Protein AF-A0A6J8C921-F1 (afdb_monomer)

Nearest PDB structures (foldseek):
  7thv-assembly1_E  TM=3.735E-01  e=1.213E-02  Saccharomyces cerevisiae
  8thd-assembly1_E  TM=4.212E-01  e=2.671E-01  Saccharomyces cerevisiae
  1d6n-assembly1_B  TM=3.937E-01  e=6.242E-01  Homo sapiens
  8jd2-assembly1_2  TM=4.841E-01  e=1.647E+00  Homo sapiens
  6mmi-assembly1_B  TM=4.340E-01  e=1.550E+00  Rattus norvegicus

Solvent-accessible surface area (backbone atoms only — not comparable to full-atom values): 15787 Å² total; per-residue (Å²): 139,76,51,62,51,54,84,71,43,94,61,77,87,47,66,42,97,88,37,63,70,66,41,53,37,92,73,45,70,58,91,46,67,72,56,29,50,74,26,65,42,70,87,48,85,80,57,84,47,37,36,47,47,44,30,44,47,63,64,51,79,62,87,85,56,85,80,44,27,38,30,42,37,55,48,38,54,68,50,75,70,54,69,54,43,67,47,25,62,60,52,76,69,50,73,62,102,63,82,87,50,64,24,40,93,91,38,42,36,45,64,66,36,22,52,47,36,34,71,77,67,71,39,83,48,43,50,25,32,14,26,38,75,85,54,47,85,62,36,62,66,69,57,34,58,73,46,70,32,43,64,48,73,48,69,50,78,42,76,46,97,84,78,43,78,50,75,49,77,48,77,49,78,32,91,75,72,67,92,37,34,69,50,48,47,50,51,51,53,51,50,54,53,49,49,45,68,79,38,72,84,57,48,70,43,74,45,74,45,65,74,49,67,30,60,74,31,72,67,30,57,62,44,48,64,54,48,37,73,75,41,83,46,36,72,79,46,79,45,64,45,57,98,83,67,65,84,50,74,54,53,55,61,70,50,71,79,55,77,79,80,74,74,74,130

Radius of gyration: 23.67 Å; Cα contacts (8 Å, |Δi|>4): 368; chains: 1; bounding box: 63×46×66 Å

Mean predicted aligned error: 12.56 Å

Sequence (265 aa):
MQCSFKTVSSKPCSTIQGSSLITSLSTCKNDIANHLRNCLLQREGLIKNEDDLLRFRGGYFEESSSSLTICPTHRYEFWVTWRKSVYCVLQFACGGNKKPRKARQDCSVNSKQSLYMWKEEQRLIPVGSGRNPSLLQRVPVQMVCQAWVSWHVGVVSMKTDQNDYQNFTIVHVFDNATQDALTSTSILQDTINHINKENKKIKTLYLRSDNAGCFHSSYSLTTIPMINKKSLIKIKRVDFSDPQGGKCICDRKKGIKRYVNEGTH

Structure (mmCIF, N/CA/C/O backbone):
data_AF-A0A6J8C921-F1
#
_entry.id   AF-A0A6J8C921-F1
#
loop_
_atom_site.group_PDB
_atom_site.id
_atom_site.type_symbol
_atom_site.label_atom_id
_atom_site.label_alt_id
_atom_site.label_comp_id
_atom_site.label_asym_id
_atom_site.label_entity_id
_atom_site.label_seq_id
_atom_site.pdbx_PDB_ins_code
_atom_site.Cartn_x
_atom_site.Cartn_y
_atom_site.Cartn_z
_atom_site.occupancy
_atom_site.B_iso_or_equiv
_atom_site.auth_seq_id
_atom_site.auth_comp_id
_atom_site.auth_asym_id
_atom_site.auth_atom_id
_atom_site.pdbx_PDB_model_num
ATOM 1 N N . MET A 1 1 ? 14.751 -10.959 -33.666 1.00 66.88 1 MET A N 1
ATOM 2 C CA . MET A 1 1 ? 13.864 -10.904 -32.478 1.00 66.88 1 MET A CA 1
ATOM 3 C C . MET A 1 1 ? 13.175 -9.547 -32.454 1.00 66.88 1 MET A C 1
ATOM 5 O O . MET A 1 1 ? 13.814 -8.577 -32.839 1.00 66.88 1 MET A O 1
ATOM 9 N N . GLN A 1 2 ? 11.899 -9.462 -32.070 1.00 82.44 2 GLN A N 1
ATOM 10 C CA . GLN A 1 2 ? 11.192 -8.181 -31.915 1.00 82.44 2 GLN A CA 1
ATOM 11 C C . GLN A 1 2 ? 11.085 -7.818 -30.432 1.00 82.44 2 GLN A C 1
ATOM 13 O O . GLN A 1 2 ? 10.792 -8.686 -29.619 1.00 82.44 2 GLN A O 1
ATOM 18 N N . CYS A 1 3 ? 11.309 -6.544 -30.096 1.00 88.38 3 CYS A N 1
ATOM 19 C CA . CYS A 1 3 ? 11.227 -6.046 -28.723 1.00 88.38 3 CYS A CA 1
ATOM 20 C C . CYS A 1 3 ? 9.780 -6.072 -28.212 1.00 88.38 3 CYS A C 1
ATOM 22 O O . CYS A 1 3 ? 8.910 -5.421 -28.795 1.00 88.38 3 CYS A O 1
ATOM 24 N N . SER A 1 4 ? 9.544 -6.737 -27.080 1.00 89.81 4 SER A N 1
ATOM 25 C CA . SER A 1 4 ? 8.222 -6.836 -26.449 1.00 89.81 4 SER A CA 1
ATOM 26 C C . SER A 1 4 ? 7.721 -5.491 -25.906 1.00 89.81 4 SER A C 1
ATOM 28 O O . SER A 1 4 ? 6.526 -5.279 -25.761 1.00 89.81 4 SER A O 1
ATOM 30 N N . PHE A 1 5 ? 8.616 -4.544 -25.626 1.00 89.56 5 PHE A N 1
ATOM 31 C CA . PHE A 1 5 ? 8.272 -3.243 -25.036 1.00 89.56 5 PHE A CA 1
ATOM 32 C C . PHE A 1 5 ? 7.853 -2.191 -26.070 1.00 89.56 5 PHE A C 1
ATOM 34 O O . PHE A 1 5 ? 7.409 -1.104 -25.698 1.00 89.56 5 PHE A O 1
ATOM 41 N N . LYS A 1 6 ? 7.933 -2.521 -27.365 1.00 88.44 6 LYS A N 1
ATOM 42 C CA . LYS A 1 6 ? 7.518 -1.636 -28.461 1.00 88.44 6 LYS A CA 1
ATOM 43 C C . LYS A 1 6 ? 6.031 -1.274 -28.402 1.00 88.44 6 LYS A C 1
ATOM 45 O O . LYS A 1 6 ? 5.666 -0.190 -28.830 1.00 88.44 6 LYS A O 1
ATOM 50 N N . THR A 1 7 ? 5.184 -2.168 -27.897 1.00 85.12 7 THR A N 1
ATOM 51 C CA . THR A 1 7 ? 3.733 -1.944 -27.778 1.00 85.12 7 THR A CA 1
ATOM 52 C C . THR A 1 7 ? 3.358 -1.060 -26.591 1.00 85.12 7 THR A C 1
ATOM 54 O O . THR A 1 7 ? 2.275 -0.487 -26.578 1.00 85.12 7 THR A O 1
ATOM 57 N N . VAL A 1 8 ? 4.244 -0.949 -25.598 1.00 85.38 8 VAL A N 1
ATOM 58 C CA . VAL A 1 8 ? 3.977 -0.261 -24.327 1.00 85.38 8 VAL A CA 1
ATOM 59 C C . VAL A 1 8 ? 4.587 1.140 -24.304 1.00 85.38 8 VAL A C 1
ATOM 61 O O . VAL A 1 8 ? 4.041 2.050 -23.683 1.00 85.38 8 VAL A O 1
ATOM 64 N N . SER A 1 9 ? 5.728 1.331 -24.967 1.00 86.00 9 SER A N 1
ATOM 65 C CA . SER A 1 9 ? 6.387 2.632 -25.066 1.00 86.00 9 SER A CA 1
ATOM 66 C C . SER A 1 9 ? 5.914 3.424 -26.283 1.00 86.00 9 SER A C 1
ATOM 68 O O . SER A 1 9 ? 5.696 2.874 -27.358 1.00 86.00 9 SER A O 1
ATOM 70 N N . SER A 1 10 ? 5.838 4.746 -26.131 1.00 84.12 10 SER A N 1
ATOM 71 C CA . SER A 1 10 ? 5.650 5.676 -27.246 1.00 84.12 10 SER A CA 1
ATOM 72 C C . SER A 1 10 ? 6.924 5.893 -28.073 1.00 84.12 10 SER A C 1
ATOM 74 O O . SER A 1 10 ? 6.852 6.449 -29.170 1.00 84.12 10 SER A O 1
ATOM 76 N N . LYS A 1 11 ? 8.096 5.470 -27.577 1.00 86.00 11 LYS A N 1
ATOM 77 C CA . LYS A 1 11 ? 9.375 5.610 -28.283 1.00 86.00 11 LYS A CA 1
ATOM 78 C C . LYS A 1 11 ? 9.624 4.432 -29.225 1.00 86.00 11 LYS A C 1
ATOM 80 O O . LYS A 1 11 ? 9.450 3.276 -28.824 1.00 86.00 11 LYS A O 1
ATOM 85 N N . PRO A 1 12 ? 10.110 4.687 -30.453 1.00 87.25 12 PRO A N 1
ATOM 86 C CA . PRO A 1 12 ? 10.500 3.619 -31.360 1.00 87.25 12 PRO A CA 1
ATOM 87 C C . PRO A 1 12 ? 11.730 2.871 -30.830 1.00 87.25 12 PRO A C 1
ATOM 89 O O . PRO A 1 12 ? 12.579 3.440 -30.141 1.00 87.25 12 PRO A O 1
ATOM 92 N N . CYS A 1 13 ? 11.853 1.591 -31.189 1.00 87.81 13 CYS A N 1
ATOM 93 C CA . CYS A 1 13 ? 13.092 0.849 -30.968 1.00 87.81 13 CYS A CA 1
ATOM 94 C C . CYS A 1 13 ? 14.226 1.518 -31.751 1.00 87.81 13 CYS A C 1
ATOM 96 O O . CYS A 1 13 ? 14.102 1.714 -32.960 1.00 87.81 13 CYS A O 1
ATOM 98 N N . SER A 1 14 ? 15.330 1.822 -31.081 1.00 84.69 14 SER A N 1
ATOM 99 C CA . SER A 1 14 ? 16.504 2.426 -31.703 1.00 84.69 14 SER A CA 1
ATOM 100 C C . SER A 1 14 ? 17.792 1.869 -31.093 1.00 84.69 14 SER A C 1
ATOM 102 O O . SER A 1 14 ? 17.774 0.950 -30.269 1.00 84.69 14 SER A O 1
ATOM 104 N N . THR A 1 15 ? 18.919 2.401 -31.549 1.00 81.62 15 THR A N 1
ATOM 105 C CA . THR A 1 15 ? 20.249 2.067 -31.045 1.00 81.62 15 THR A CA 1
ATOM 106 C C . THR A 1 15 ? 20.600 3.012 -29.896 1.00 81.62 15 THR A C 1
ATOM 108 O O . THR A 1 15 ? 20.456 4.227 -30.033 1.00 81.62 15 THR A O 1
ATOM 111 N N . ILE A 1 16 ? 21.104 2.481 -28.780 1.00 78.94 16 ILE A N 1
ATOM 112 C CA . ILE A 1 16 ? 21.682 3.278 -27.685 1.00 78.94 16 ILE A CA 1
ATOM 113 C C . ILE A 1 16 ? 23.135 2.866 -27.494 1.00 78.94 16 ILE A C 1
ATOM 115 O O . ILE A 1 16 ? 23.437 1.678 -27.435 1.00 78.94 16 ILE A O 1
ATOM 119 N N . GLN A 1 17 ? 24.031 3.857 -27.400 1.00 72.00 17 GLN A N 1
ATOM 120 C CA . GLN A 1 17 ? 25.476 3.642 -27.223 1.00 72.00 17 GLN A CA 1
ATOM 121 C C . GLN A 1 17 ? 26.067 2.661 -28.259 1.00 72.00 17 GLN A C 1
ATOM 123 O O . GLN A 1 17 ? 26.908 1.831 -27.937 1.00 72.00 17 GLN A O 1
ATOM 128 N N . GLY A 1 18 ? 25.584 2.717 -29.505 1.00 73.38 18 GLY A N 1
ATOM 129 C CA . GLY A 1 18 ? 26.042 1.838 -30.589 1.00 73.38 18 GLY A CA 1
ATOM 130 C C . GLY A 1 18 ? 25.488 0.407 -30.559 1.00 73.38 18 GLY A C 1
ATOM 131 O O . GLY A 1 18 ? 25.722 -0.337 -31.505 1.00 73.38 18 GLY A O 1
ATOM 132 N N . SER A 1 19 ? 24.707 0.022 -29.543 1.00 73.50 19 SER A N 1
ATOM 133 C CA . SER A 1 19 ? 24.058 -1.291 -29.476 1.00 73.50 19 SER A CA 1
ATOM 134 C C . SER A 1 19 ? 22.585 -1.223 -29.879 1.00 73.50 19 SER A C 1
ATOM 136 O O . SER A 1 19 ? 21.815 -0.409 -29.364 1.00 73.50 19 SER A O 1
ATOM 138 N N . SER A 1 20 ? 22.189 -2.102 -30.800 1.00 78.38 20 SER A N 1
ATOM 139 C CA . SER A 1 20 ? 20.796 -2.394 -31.176 1.00 78.38 20 SER A CA 1
ATOM 140 C C . SER A 1 20 ? 20.386 -3.821 -30.786 1.00 78.38 20 SER A C 1
ATOM 142 O O . SER A 1 20 ? 19.291 -4.273 -31.128 1.00 78.38 20 SER A O 1
ATOM 144 N N . LEU A 1 21 ? 21.258 -4.538 -30.064 1.00 84.62 21 LEU A N 1
ATOM 145 C CA . LEU A 1 21 ? 21.056 -5.940 -29.728 1.00 84.62 21 LEU A CA 1
ATOM 146 C C . LEU A 1 21 ? 19.896 -6.085 -28.741 1.00 84.62 21 LEU A C 1
ATOM 148 O O . LEU A 1 21 ? 19.948 -5.610 -27.606 1.00 84.62 21 LEU A O 1
ATOM 152 N N . ILE A 1 22 ? 18.845 -6.762 -29.190 1.00 87.94 22 ILE A N 1
ATOM 153 C CA . ILE A 1 22 ? 17.709 -7.132 -28.351 1.00 87.94 22 ILE A CA 1
ATOM 154 C C . ILE A 1 22 ? 18.119 -8.330 -27.500 1.00 87.94 22 ILE A C 1
ATOM 156 O O . ILE A 1 22 ? 18.597 -9.330 -28.033 1.00 87.94 22 ILE A O 1
ATOM 160 N N . THR A 1 23 ? 17.903 -8.231 -26.190 1.00 88.31 23 THR A N 1
ATOM 161 C CA . THR A 1 23 ? 18.232 -9.296 -25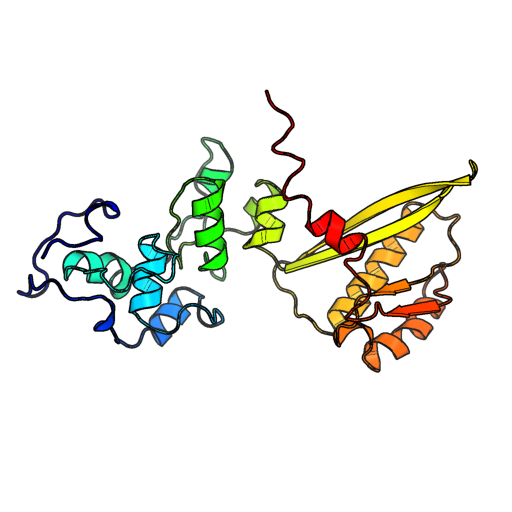.238 1.00 88.31 23 THR A CA 1
ATOM 162 C C . THR A 1 23 ? 16.992 -9.807 -24.515 1.00 88.31 23 THR A C 1
ATOM 164 O O . THR A 1 23 ? 15.989 -9.098 -24.398 1.00 88.31 23 THR A O 1
ATOM 167 N N . SER A 1 24 ? 17.065 -11.039 -24.013 1.00 89.88 24 SER A N 1
ATOM 168 C CA . SER A 1 24 ? 16.054 -11.598 -23.111 1.00 89.88 24 SER A CA 1
ATOM 169 C C . SER A 1 24 ? 16.112 -10.908 -21.750 1.00 89.88 24 SER A C 1
ATOM 171 O O . SER A 1 24 ? 17.203 -10.696 -21.214 1.00 89.88 24 SER A O 1
ATOM 173 N N . LEU A 1 25 ? 14.957 -10.621 -21.148 1.00 88.56 25 LEU A N 1
ATOM 174 C CA . LEU A 1 25 ? 14.891 -10.002 -19.820 1.00 88.56 25 LEU A CA 1
ATOM 175 C C . LEU A 1 25 ? 15.588 -10.828 -18.739 1.00 88.56 25 LEU A C 1
ATOM 177 O O . LEU A 1 25 ? 16.208 -10.252 -17.857 1.00 88.56 25 LEU A O 1
ATOM 181 N N . SER A 1 26 ? 15.570 -12.158 -18.838 1.00 85.50 26 SER A N 1
ATOM 182 C CA . SER A 1 26 ? 16.232 -13.047 -17.869 1.00 85.50 26 SER A CA 1
ATOM 183 C C . SER A 1 26 ? 17.750 -12.829 -17.756 1.00 85.50 26 SER A C 1
ATOM 185 O O . SER A 1 26 ? 18.379 -13.228 -16.773 1.00 85.50 26 SER A O 1
ATOM 187 N N . THR A 1 27 ? 18.352 -12.194 -18.764 1.00 86.50 27 THR A N 1
ATOM 188 C CA . THR A 1 27 ? 19.778 -11.837 -18.778 1.00 86.50 27 THR A CA 1
ATOM 189 C C . THR A 1 27 ? 20.059 -10.474 -18.137 1.00 86.50 27 THR A C 1
ATOM 191 O O . THR A 1 27 ? 21.207 -10.173 -17.814 1.00 86.50 27 THR A O 1
ATOM 194 N N . CYS A 1 28 ? 19.028 -9.653 -17.920 1.00 84.81 28 CYS A N 1
ATOM 195 C CA . CYS A 1 28 ? 19.124 -8.349 -17.275 1.00 84.81 28 CYS A CA 1
ATOM 196 C C . CYS A 1 28 ? 19.240 -8.532 -15.755 1.00 84.81 28 CYS A C 1
ATOM 198 O O . CYS A 1 28 ? 18.254 -8.794 -15.070 1.00 84.81 28 CYS A O 1
ATOM 200 N N . LYS A 1 29 ? 20.465 -8.431 -15.232 1.00 83.44 29 LYS A N 1
ATOM 201 C CA . LYS A 1 29 ? 20.783 -8.644 -13.809 1.00 83.44 29 LYS A CA 1
ATOM 202 C C . LYS A 1 29 ? 21.534 -7.467 -13.189 1.00 83.44 29 LYS A C 1
ATOM 204 O O . LYS A 1 29 ? 22.298 -7.656 -12.245 1.00 83.44 29 LYS A O 1
ATOM 209 N N . ASN A 1 30 ? 21.375 -6.262 -13.735 1.00 88.00 30 ASN A N 1
ATOM 210 C CA . ASN A 1 30 ? 22.054 -5.104 -13.169 1.00 88.00 30 ASN A CA 1
ATOM 211 C C . ASN A 1 30 ? 21.511 -4.790 -11.770 1.00 88.00 30 ASN A C 1
ATOM 213 O O . ASN A 1 30 ? 20.327 -4.988 -11.491 1.00 88.00 30 ASN A O 1
ATOM 217 N N . ASP A 1 31 ? 22.375 -4.259 -10.903 1.00 89.38 31 ASP A N 1
ATOM 218 C CA . ASP A 1 31 ? 21.963 -3.828 -9.571 1.00 89.38 31 ASP A CA 1
ATOM 219 C C . ASP A 1 31 ? 20.988 -2.643 -9.661 1.00 89.38 31 ASP A C 1
ATOM 221 O O . ASP A 1 31 ? 21.267 -1.599 -10.262 1.00 89.38 31 ASP A O 1
ATOM 225 N N . ILE A 1 32 ? 19.824 -2.816 -9.039 1.00 91.50 32 ILE A N 1
ATOM 226 C CA . ILE A 1 32 ? 18.749 -1.829 -8.986 1.00 91.50 32 ILE A CA 1
ATOM 227 C C . ILE A 1 32 ? 18.575 -1.212 -7.595 1.00 91.50 32 ILE A C 1
ATOM 229 O O . ILE A 1 32 ? 17.720 -0.342 -7.437 1.00 91.50 32 ILE A O 1
ATOM 233 N N . ALA A 1 33 ? 19.368 -1.587 -6.586 1.00 89.69 33 ALA A N 1
ATOM 234 C CA . ALA A 1 33 ? 19.160 -1.172 -5.197 1.00 89.69 33 ALA A CA 1
ATOM 235 C C . ALA A 1 33 ? 19.129 0.356 -5.033 1.00 89.69 33 ALA A C 1
ATOM 237 O O . ALA A 1 33 ? 18.211 0.915 -4.424 1.00 89.69 33 ALA A O 1
ATOM 238 N N . ASN A 1 34 ? 20.092 1.062 -5.635 1.00 90.50 34 ASN A N 1
ATOM 239 C CA . ASN A 1 34 ? 20.126 2.523 -5.576 1.00 90.50 34 ASN A CA 1
ATOM 240 C C . ASN A 1 34 ? 18.928 3.162 -6.295 1.00 90.50 34 ASN A C 1
ATOM 242 O O . ASN A 1 34 ? 18.366 4.158 -5.837 1.00 90.50 34 ASN A O 1
ATOM 246 N N . HIS A 1 35 ? 18.503 2.556 -7.401 1.00 90.56 35 HIS A N 1
ATOM 247 C CA . HIS A 1 35 ? 17.348 3.006 -8.167 1.00 90.56 35 HIS A CA 1
ATOM 248 C C . HIS A 1 35 ? 16.034 2.813 -7.405 1.00 90.56 35 HIS A C 1
ATOM 250 O O . HIS A 1 35 ? 15.208 3.728 -7.363 1.00 90.56 35 HIS A O 1
ATOM 256 N N . LEU A 1 36 ? 15.861 1.665 -6.745 1.00 90.50 36 LEU A N 1
ATOM 257 C CA . LEU A 1 36 ? 14.713 1.395 -5.883 1.00 90.50 36 LEU A CA 1
ATOM 258 C C . LEU A 1 36 ? 14.651 2.395 -4.727 1.00 90.50 36 LEU A C 1
ATOM 260 O O . LEU A 1 36 ? 13.570 2.914 -4.460 1.00 90.50 36 LEU A O 1
ATOM 264 N N . ARG A 1 37 ? 15.785 2.758 -4.107 1.00 89.12 37 ARG A N 1
ATOM 265 C CA . ARG A 1 37 ? 15.829 3.832 -3.092 1.00 89.12 37 ARG A CA 1
ATOM 266 C C . ARG A 1 37 ? 15.344 5.171 -3.651 1.00 89.12 37 ARG A C 1
ATOM 268 O O . ARG A 1 37 ? 14.474 5.799 -3.054 1.00 89.12 37 ARG A O 1
ATOM 275 N N . ASN A 1 38 ? 15.828 5.571 -4.828 1.00 88.69 38 ASN A N 1
ATOM 276 C CA . ASN A 1 38 ? 15.421 6.827 -5.475 1.00 88.69 38 ASN A CA 1
ATOM 277 C C . ASN A 1 38 ? 13.938 6.838 -5.884 1.00 88.69 38 ASN A C 1
ATOM 279 O O . ASN A 1 38 ? 13.297 7.889 -5.904 1.00 88.69 38 ASN A O 1
ATOM 283 N N . CYS A 1 39 ? 13.381 5.668 -6.199 1.00 88.44 39 CYS A N 1
ATOM 284 C CA . CYS A 1 39 ? 11.965 5.497 -6.514 1.00 88.44 39 CYS A CA 1
ATOM 285 C C . CYS A 1 39 ? 11.096 5.191 -5.283 1.00 88.44 39 CYS A C 1
ATOM 287 O O . CYS A 1 39 ? 9.885 5.055 -5.443 1.00 88.44 39 CYS A O 1
ATOM 289 N N . LEU A 1 40 ? 11.670 5.123 -4.075 1.00 87.94 40 LEU A N 1
ATOM 290 C CA . LEU A 1 40 ? 10.990 4.812 -2.807 1.00 87.94 40 LEU A CA 1
ATOM 291 C C . LEU A 1 40 ? 10.366 3.409 -2.754 1.00 87.94 40 LEU A C 1
ATOM 293 O O . LEU A 1 40 ? 9.313 3.198 -2.157 1.00 87.94 40 LEU A O 1
ATOM 297 N N . LEU A 1 41 ? 11.020 2.457 -3.408 1.00 86.69 41 LEU A N 1
ATOM 298 C CA . LEU A 1 41 ? 10.608 1.060 -3.531 1.00 86.69 41 LEU A CA 1
ATOM 299 C C . LEU A 1 41 ? 11.519 0.125 -2.725 1.00 86.69 41 LEU A C 1
ATOM 301 O O . LEU A 1 41 ? 11.405 -1.086 -2.831 1.00 86.69 41 LEU A O 1
ATOM 305 N N . GLN A 1 42 ? 12.420 0.648 -1.887 1.00 81.50 42 GLN A N 1
ATOM 306 C CA . GLN A 1 42 ? 13.404 -0.174 -1.168 1.00 81.50 42 GLN A CA 1
ATOM 307 C C . GLN A 1 42 ? 12.797 -1.175 -0.170 1.00 81.50 42 GLN A C 1
ATOM 309 O O . GLN A 1 42 ? 13.472 -2.105 0.250 1.00 81.50 42 GLN A O 1
ATOM 314 N N . ARG A 1 43 ? 11.542 -0.968 0.247 1.00 73.62 43 ARG A N 1
ATOM 315 C CA . ARG A 1 43 ? 10.813 -1.875 1.154 1.00 73.62 43 ARG A CA 1
ATOM 316 C C . ARG A 1 43 ? 9.927 -2.871 0.402 1.00 73.62 43 ARG A C 1
ATOM 318 O O . ARG A 1 43 ? 9.219 -3.655 1.029 1.00 73.62 43 ARG A O 1
ATOM 325 N N . GLU A 1 44 ? 9.905 -2.810 -0.926 1.00 72.38 44 GLU A N 1
ATOM 326 C CA . GLU A 1 44 ? 9.081 -3.681 -1.749 1.00 72.38 44 GLU A CA 1
ATOM 327 C C . GLU A 1 44 ? 9.789 -5.014 -2.006 1.00 72.38 44 GLU A C 1
ATOM 329 O O . GLU A 1 44 ? 10.799 -5.068 -2.692 1.00 72.38 44 GLU A O 1
ATOM 334 N N . GLY A 1 45 ? 9.238 -6.109 -1.475 1.00 75.50 45 GLY A N 1
ATOM 335 C CA . GLY A 1 45 ? 9.836 -7.444 -1.619 1.00 75.50 45 GLY A CA 1
ATOM 336 C C . GLY A 1 45 ? 9.547 -8.159 -2.945 1.00 75.50 45 GLY A C 1
ATOM 337 O O . GLY A 1 45 ? 10.034 -9.270 -3.143 1.00 75.50 45 GLY A O 1
ATOM 338 N N . LEU A 1 46 ? 8.729 -7.566 -3.824 1.00 82.88 46 LEU A N 1
ATOM 339 C CA . LEU A 1 46 ? 8.355 -8.170 -5.110 1.00 82.88 46 LEU A CA 1
ATOM 340 C C . LEU A 1 46 ? 9.360 -7.877 -6.226 1.00 82.88 46 LEU A C 1
ATOM 342 O O . LEU A 1 46 ? 9.443 -8.660 -7.161 1.00 82.88 46 LEU A O 1
ATOM 346 N N . ILE A 1 47 ? 10.097 -6.767 -6.143 1.00 87.62 47 ILE A N 1
ATOM 347 C CA . ILE A 1 47 ? 11.088 -6.384 -7.151 1.00 87.62 47 ILE A CA 1
ATOM 348 C C . ILE A 1 47 ? 12.457 -6.785 -6.625 1.00 87.62 47 ILE A C 1
ATOM 350 O O . ILE A 1 47 ? 13.003 -6.102 -5.757 1.00 87.62 47 ILE A O 1
ATOM 354 N N . LYS A 1 48 ? 12.998 -7.898 -7.115 1.00 86.06 48 LYS A N 1
ATOM 355 C CA . LYS A 1 48 ? 14.302 -8.392 -6.658 1.00 86.06 48 LYS A CA 1
ATOM 356 C C . LYS A 1 48 ? 15.399 -8.035 -7.643 1.00 86.06 48 LYS A C 1
ATOM 358 O O . LYS A 1 48 ? 16.484 -7.635 -7.233 1.00 86.06 48 LYS A O 1
ATOM 363 N N . ASN A 1 49 ? 15.085 -8.137 -8.926 1.00 88.88 49 ASN A N 1
ATOM 364 C CA . ASN A 1 49 ? 16.042 -7.999 -10.010 1.00 88.88 49 ASN A CA 1
ATOM 365 C C . ASN A 1 49 ? 15.559 -6.976 -11.051 1.00 88.88 49 ASN A C 1
ATOM 367 O O . ASN A 1 49 ? 14.428 -6.482 -11.018 1.00 88.88 49 ASN A O 1
ATOM 371 N N . GLU A 1 50 ? 16.451 -6.629 -11.980 1.00 91.69 50 GLU A N 1
ATOM 372 C CA . GLU A 1 50 ? 16.151 -5.706 -13.079 1.00 91.69 50 GLU A CA 1
ATOM 373 C C . GLU A 1 50 ? 15.004 -6.211 -13.971 1.00 91.69 50 GLU A C 1
ATOM 375 O O . GLU A 1 50 ? 14.188 -5.411 -14.433 1.00 91.69 50 GLU A O 1
ATOM 380 N N . ASP A 1 51 ? 14.907 -7.524 -14.183 1.00 89.75 51 ASP A N 1
ATOM 381 C CA . ASP A 1 51 ? 13.839 -8.144 -14.967 1.00 89.75 51 ASP A CA 1
ATOM 382 C C . ASP A 1 51 ? 12.448 -7.893 -14.364 1.00 89.75 51 ASP A C 1
ATOM 384 O O . ASP A 1 51 ? 11.552 -7.454 -15.087 1.00 89.75 51 ASP A O 1
ATOM 388 N N . ASP A 1 52 ? 12.279 -8.073 -13.052 1.00 89.69 52 ASP A N 1
ATOM 389 C CA . ASP A 1 52 ? 11.044 -7.787 -12.316 1.00 89.69 52 ASP A CA 1
ATOM 390 C C . ASP A 1 52 ? 10.642 -6.321 -12.492 1.00 89.69 52 ASP A C 1
ATOM 392 O O . ASP A 1 52 ? 9.489 -5.998 -12.792 1.00 89.69 52 ASP A O 1
ATOM 396 N N . LEU A 1 53 ? 11.611 -5.412 -12.345 1.00 91.50 53 LEU A N 1
ATOM 397 C CA . LEU A 1 53 ? 11.372 -3.979 -12.469 1.00 91.50 53 LEU A CA 1
ATOM 398 C C . LEU A 1 53 ? 10.880 -3.614 -13.874 1.00 91.50 53 LEU A C 1
ATOM 400 O O . LEU A 1 53 ? 9.909 -2.864 -14.013 1.00 91.50 53 LEU A O 1
ATOM 404 N N . LEU A 1 54 ? 11.546 -4.131 -14.909 1.00 92.06 54 LEU A N 1
ATOM 405 C CA . LEU A 1 54 ? 11.174 -3.893 -16.303 1.00 92.06 54 LEU A CA 1
ATOM 406 C C . LEU A 1 54 ? 9.804 -4.503 -16.612 1.00 92.06 54 LEU A C 1
ATOM 408 O O . LEU A 1 54 ? 8.959 -3.821 -17.192 1.00 92.06 54 LEU A O 1
ATOM 412 N N . ARG A 1 55 ? 9.541 -5.735 -16.164 1.00 91.19 55 ARG A N 1
ATOM 413 C CA . ARG A 1 55 ? 8.244 -6.414 -16.315 1.00 91.19 55 ARG A CA 1
ATOM 414 C C . ARG A 1 55 ? 7.108 -5.599 -15.720 1.00 91.19 55 ARG A C 1
ATOM 416 O O . ARG A 1 55 ? 6.168 -5.260 -16.438 1.00 91.19 55 ARG A O 1
ATOM 423 N N . PHE A 1 56 ? 7.220 -5.199 -14.454 1.00 90.88 56 PHE A N 1
ATOM 424 C CA . PHE A 1 56 ? 6.166 -4.434 -13.789 1.00 90.88 56 PHE A CA 1
ATOM 425 C C . PHE A 1 56 ? 5.964 -3.044 -14.392 1.00 90.88 56 PHE A C 1
ATOM 427 O O . PHE A 1 56 ? 4.837 -2.557 -14.454 1.00 90.88 56 PHE A O 1
ATOM 434 N N . ARG A 1 57 ? 7.025 -2.394 -14.884 1.00 91.75 57 ARG A N 1
ATOM 435 C CA . ARG A 1 57 ? 6.889 -1.113 -15.596 1.00 91.75 57 ARG A CA 1
ATOM 436 C C . ARG A 1 57 ? 6.278 -1.256 -16.982 1.00 91.75 57 ARG A C 1
ATOM 438 O O . ARG A 1 57 ? 5.592 -0.334 -17.412 1.00 91.75 57 ARG A O 1
ATOM 445 N N . GLY A 1 58 ? 6.504 -2.389 -17.641 1.00 89.56 58 GLY A N 1
ATOM 446 C CA . GLY A 1 58 ? 5.895 -2.744 -18.920 1.00 89.56 58 GLY A CA 1
ATOM 447 C C . GLY A 1 58 ? 4.463 -3.271 -18.814 1.00 89.56 58 GLY A C 1
ATOM 448 O O . GLY A 1 58 ? 3.848 -3.522 -19.840 1.00 89.56 58 GLY A O 1
ATOM 449 N N . GLY A 1 59 ? 3.925 -3.451 -17.603 1.00 88.69 59 GLY A N 1
ATOM 450 C CA . GLY A 1 59 ? 2.589 -4.019 -17.397 1.00 88.69 59 GLY A CA 1
ATOM 451 C C . GLY A 1 59 ? 2.527 -5.549 -17.464 1.00 88.69 59 GLY A C 1
ATOM 452 O O . GLY A 1 59 ? 1.445 -6.129 -17.462 1.00 88.69 59 GLY A O 1
ATOM 453 N N . TYR A 1 60 ? 3.678 -6.219 -17.486 1.00 89.31 60 TYR A N 1
ATOM 454 C CA . TYR A 1 60 ? 3.788 -7.674 -17.535 1.00 89.31 60 TYR A CA 1
ATOM 455 C C . TYR A 1 60 ? 3.815 -8.260 -16.119 1.00 89.31 60 TYR A C 1
ATOM 457 O O . TYR A 1 60 ? 4.870 -8.613 -15.598 1.00 89.31 60 TYR A O 1
ATOM 465 N N . PHE A 1 61 ? 2.653 -8.333 -15.470 1.00 85.19 61 PHE A N 1
ATOM 466 C CA . PHE A 1 61 ? 2.551 -8.776 -14.072 1.00 85.19 61 PHE A CA 1
ATOM 467 C C . PHE A 1 61 ? 2.435 -10.299 -13.878 1.00 85.19 61 PHE A C 1
ATOM 469 O O . PHE A 1 61 ? 2.475 -10.761 -12.740 1.00 85.19 61 PHE A O 1
ATOM 476 N N . GLU A 1 62 ? 2.259 -11.076 -14.947 1.00 80.44 62 GLU A N 1
ATOM 477 C CA . GLU A 1 62 ? 2.102 -12.537 -14.883 1.00 80.44 62 GLU A CA 1
ATOM 478 C C . GLU A 1 62 ? 3.448 -13.268 -14.941 1.00 80.44 62 GLU A C 1
ATOM 480 O O . GLU A 1 62 ? 4.354 -12.854 -15.665 1.00 80.44 62 GLU A O 1
ATOM 485 N N . GLU A 1 63 ? 3.580 -14.382 -14.211 1.00 63.91 63 GLU A N 1
ATOM 486 C CA . GLU A 1 63 ? 4.842 -15.127 -14.062 1.00 63.91 63 GLU A CA 1
ATOM 487 C C . GLU A 1 63 ? 5.345 -15.787 -15.358 1.00 63.91 63 GLU A C 1
ATOM 489 O O . GLU A 1 63 ? 6.553 -15.936 -15.526 1.00 63.91 63 GLU A O 1
ATOM 494 N N . SER A 1 64 ? 4.463 -16.075 -16.317 1.00 59.38 64 SER A N 1
ATOM 495 C CA . SER A 1 64 ? 4.737 -16.793 -17.576 1.00 59.38 64 SER A CA 1
ATOM 496 C C . SER A 1 64 ? 5.553 -16.015 -18.627 1.00 59.38 64 SER A C 1
ATOM 498 O O . SER A 1 64 ? 5.718 -16.474 -19.755 1.00 59.38 64 SER A O 1
ATOM 500 N N . SER A 1 65 ? 6.109 -14.850 -18.290 1.00 59.41 65 SER A N 1
ATOM 501 C CA . SER A 1 65 ? 6.793 -13.951 -19.236 1.00 59.41 65 SER A CA 1
ATOM 502 C C . SER A 1 65 ? 8.280 -14.277 -19.485 1.00 59.41 65 SER A C 1
ATOM 504 O O . SER A 1 65 ? 9.081 -13.394 -19.796 1.00 59.41 65 SER A O 1
ATOM 506 N N . SER A 1 66 ? 8.671 -15.550 -19.411 1.00 61.91 66 SER A N 1
ATOM 507 C CA . SER A 1 66 ? 10.055 -16.003 -19.637 1.00 61.91 66 SER A CA 1
ATOM 508 C C . SER A 1 66 ? 10.587 -15.775 -21.062 1.00 61.91 66 SER A C 1
ATOM 510 O O . SER A 1 66 ? 11.777 -15.969 -21.297 1.00 61.91 66 SER A O 1
ATOM 512 N N . SER A 1 67 ? 9.749 -15.335 -22.007 1.00 75.69 67 SER A N 1
ATOM 513 C CA . SER A 1 67 ? 10.128 -15.017 -23.391 1.00 75.69 67 SER A CA 1
ATOM 514 C C . SER A 1 67 ? 10.234 -13.516 -23.693 1.00 75.69 67 SER A C 1
ATOM 516 O O . SER A 1 6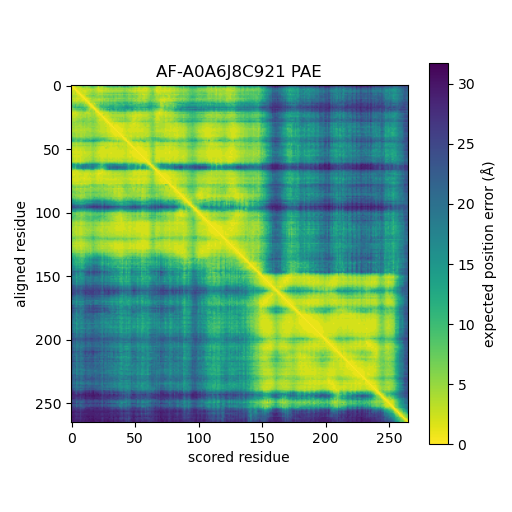7 ? 10.463 -13.146 -24.848 1.00 75.69 67 SER A O 1
ATOM 518 N N . LEU A 1 68 ? 10.059 -12.629 -22.702 1.00 88.56 68 LEU A N 1
ATOM 519 C CA . LEU A 1 68 ? 10.119 -11.190 -22.960 1.00 88.56 68 LEU A CA 1
ATOM 520 C C . LEU A 1 68 ? 11.522 -10.762 -23.386 1.00 88.56 68 LEU A C 1
ATOM 522 O O . LEU A 1 68 ? 12.529 -11.108 -22.764 1.00 88.56 68 LEU A O 1
ATOM 526 N N . THR A 1 69 ? 11.564 -9.924 -24.418 1.00 91.75 69 THR A N 1
ATOM 527 C CA . THR A 1 69 ? 12.804 -9.329 -24.909 1.00 91.75 69 THR A CA 1
ATOM 528 C C . THR A 1 69 ? 12.725 -7.810 -24.891 1.00 91.75 69 THR A C 1
ATOM 530 O O . THR A 1 69 ? 11.656 -7.221 -25.079 1.00 91.75 69 THR A O 1
ATOM 533 N N . ILE A 1 70 ? 13.865 -7.161 -24.669 1.00 90.88 70 ILE A N 1
ATOM 534 C CA . ILE A 1 70 ? 13.965 -5.706 -24.581 1.00 90.88 70 ILE A CA 1
ATOM 535 C C . ILE A 1 70 ? 15.127 -5.185 -25.416 1.00 90.88 70 ILE A C 1
ATOM 537 O O . ILE A 1 70 ? 16.209 -5.773 -25.457 1.00 90.88 70 ILE A O 1
ATOM 541 N N . CYS A 1 71 ? 14.889 -4.070 -26.105 1.00 91.31 71 CYS A N 1
ATOM 542 C CA . CYS A 1 71 ? 15.930 -3.350 -26.823 1.00 91.31 71 CYS A CA 1
ATOM 543 C C . CYS A 1 71 ? 16.655 -2.363 -25.889 1.00 91.31 71 CYS A C 1
ATOM 545 O O . CYS A 1 71 ? 16.098 -1.959 -24.860 1.00 91.31 71 CYS A O 1
ATOM 547 N N . PRO A 1 72 ? 17.864 -1.907 -26.254 1.00 88.88 72 PRO A N 1
ATOM 548 C CA . PRO A 1 72 ? 18.611 -0.931 -25.464 1.00 88.88 72 PRO A CA 1
ATOM 549 C C . PRO A 1 72 ? 17.823 0.357 -25.185 1.00 88.88 72 PRO A C 1
ATOM 551 O O . PRO A 1 72 ? 17.849 0.848 -24.057 1.00 88.88 72 PRO A O 1
ATOM 554 N N . THR A 1 73 ? 17.042 0.851 -26.154 1.00 90.69 73 THR A N 1
ATOM 555 C CA . THR A 1 73 ? 16.203 2.053 -25.995 1.00 90.69 73 THR A CA 1
ATOM 556 C C . THR A 1 73 ? 15.155 1.922 -24.908 1.00 90.69 73 THR A C 1
ATOM 558 O O . THR A 1 73 ? 15.089 2.759 -24.005 1.00 90.69 73 THR A O 1
ATOM 561 N N . HIS A 1 74 ? 14.359 0.856 -24.953 1.00 90.56 74 HIS A N 1
ATOM 562 C CA . HIS A 1 74 ? 13.312 0.630 -23.961 1.00 90.56 74 HIS A CA 1
ATOM 563 C C . HIS A 1 74 ? 13.907 0.281 -22.600 1.00 90.56 74 HIS A C 1
ATOM 565 O O . HIS A 1 74 ? 13.427 0.779 -21.587 1.00 90.56 74 HIS A O 1
ATOM 571 N N . ARG A 1 75 ? 15.009 -0.476 -22.549 1.00 91.06 75 ARG A N 1
ATOM 572 C CA . ARG A 1 75 ? 15.727 -0.732 -21.291 1.00 91.06 75 ARG A CA 1
ATOM 573 C C . ARG A 1 75 ? 16.187 0.575 -20.641 1.00 91.06 75 ARG A C 1
ATOM 575 O O . ARG A 1 75 ? 16.003 0.775 -19.444 1.00 91.06 75 ARG A O 1
ATOM 582 N N . TYR A 1 76 ? 16.729 1.499 -21.428 1.00 88.50 76 TYR A N 1
ATOM 583 C CA . TYR A 1 76 ? 17.183 2.800 -20.937 1.00 88.50 76 TYR A CA 1
ATOM 584 C C . TYR A 1 76 ? 16.031 3.699 -20.465 1.00 88.50 76 TYR A C 1
ATOM 586 O O . TYR A 1 76 ? 16.166 4.402 -19.460 1.00 88.50 76 TYR A O 1
ATOM 594 N N . GLU A 1 77 ? 14.893 3.660 -21.157 1.00 88.62 77 GLU A N 1
ATOM 595 C CA . GLU A 1 77 ? 13.677 4.396 -20.803 1.00 88.62 77 GLU A CA 1
ATOM 596 C C . GLU A 1 77 ? 13.007 3.864 -19.529 1.00 88.62 77 GLU A C 1
ATOM 598 O O . GLU A 1 77 ? 12.709 4.632 -18.612 1.00 88.62 77 GLU A O 1
ATOM 603 N N . PHE A 1 78 ? 12.791 2.551 -19.446 1.00 87.56 78 PHE A N 1
ATOM 604 C CA . PHE A 1 78 ? 12.073 1.925 -18.338 1.00 87.56 78 PHE A CA 1
ATOM 605 C C . PHE A 1 78 ? 12.946 1.677 -17.110 1.00 87.56 78 PHE A C 1
ATOM 607 O O . PHE A 1 78 ? 12.406 1.314 -16.068 1.00 87.56 78 PHE A O 1
ATOM 614 N N . TRP A 1 79 ? 14.259 1.900 -17.169 1.00 86.44 79 TRP A N 1
ATOM 615 C CA . TRP A 1 79 ? 15.155 1.726 -16.023 1.00 86.44 79 TRP A CA 1
ATOM 616 C C . TRP A 1 79 ? 16.086 2.927 -15.818 1.00 86.44 79 TRP A C 1
ATOM 618 O O . TRP A 1 79 ? 15.859 3.703 -14.889 1.00 86.44 79 TRP A O 1
ATOM 628 N N . VAL A 1 80 ? 17.080 3.126 -16.688 1.00 79.38 80 VAL A N 1
ATOM 629 C CA . VAL A 1 80 ? 18.236 4.016 -16.432 1.00 79.38 80 VAL A CA 1
ATOM 630 C C . VAL A 1 80 ? 17.861 5.493 -16.271 1.00 79.38 80 VAL A C 1
ATOM 632 O O . VAL A 1 80 ? 18.280 6.164 -15.321 1.00 79.38 80 VAL A O 1
ATOM 635 N N . THR A 1 81 ? 17.055 6.024 -17.188 1.00 84.06 81 THR A N 1
ATOM 636 C CA . THR A 1 81 ? 16.632 7.438 -17.154 1.00 84.06 81 THR A CA 1
ATOM 637 C C . THR A 1 81 ? 15.337 7.659 -16.407 1.00 84.06 81 THR A C 1
ATOM 639 O O . THR A 1 81 ? 14.901 8.801 -16.261 1.00 84.06 81 THR A O 1
ATOM 642 N N . TRP A 1 82 ? 14.735 6.596 -15.878 1.00 88.81 82 TRP A N 1
ATOM 643 C CA . TRP A 1 82 ? 13.497 6.731 -15.144 1.00 88.81 82 TRP A CA 1
ATOM 644 C C . TRP A 1 82 ? 13.691 7.621 -13.916 1.00 88.81 82 TRP A C 1
ATOM 646 O O . TRP A 1 82 ? 14.596 7.420 -13.096 1.00 88.81 82 TRP A O 1
ATOM 656 N N . ARG A 1 83 ? 12.799 8.598 -13.767 1.00 84.94 83 ARG A N 1
ATOM 657 C CA . ARG A 1 83 ? 12.721 9.480 -12.605 1.00 84.94 83 ARG A CA 1
ATOM 658 C C . ARG A 1 83 ? 11.287 9.524 -12.110 1.00 84.94 83 ARG A C 1
ATOM 660 O O . ARG A 1 83 ? 10.339 9.534 -12.893 1.00 84.94 83 ARG A O 1
ATOM 667 N N . LYS A 1 84 ? 11.129 9.558 -10.790 1.00 87.00 84 LYS A N 1
ATOM 668 C CA . LYS A 1 84 ? 9.823 9.741 -10.161 1.00 87.00 84 LYS A CA 1
ATOM 669 C C . LYS A 1 84 ? 9.225 11.073 -10.625 1.00 87.00 84 LYS A C 1
ATOM 671 O O . LYS A 1 84 ? 9.851 12.119 -10.480 1.00 87.00 84 LYS A O 1
ATOM 676 N N . SER A 1 85 ? 8.003 11.025 -11.154 1.00 85.44 85 SER A N 1
ATOM 677 C CA . SER A 1 85 ? 7.289 12.228 -11.587 1.00 85.44 85 SER A CA 1
ATOM 678 C C . SER A 1 85 ? 7.061 13.201 -10.427 1.00 85.44 85 SER A C 1
ATOM 680 O O . SER A 1 85 ? 6.694 12.800 -9.318 1.00 85.44 85 SER A O 1
ATOM 682 N N . VAL A 1 86 ? 7.216 14.494 -10.719 1.00 86.75 86 VAL A N 1
ATOM 683 C CA . VAL A 1 86 ? 6.875 15.599 -9.809 1.00 86.75 86 VAL A CA 1
ATOM 684 C C . VAL A 1 86 ? 5.363 15.688 -9.593 1.00 86.75 86 VAL A C 1
ATOM 686 O O . VAL A 1 86 ? 4.916 16.191 -8.562 1.00 86.75 86 VAL A O 1
ATOM 689 N N . TYR A 1 87 ? 4.561 15.170 -10.525 1.00 87.88 87 TYR A N 1
ATOM 690 C CA . TYR A 1 87 ? 3.103 15.208 -10.471 1.00 87.88 87 TYR A CA 1
ATOM 691 C C . TYR A 1 87 ? 2.510 13.851 -10.105 1.00 87.88 87 TYR A C 1
ATOM 693 O O . TYR A 1 87 ? 3.031 12.791 -10.450 1.00 87.88 87 TYR A O 1
ATOM 701 N N . CYS A 1 88 ? 1.400 13.890 -9.371 1.00 86.44 88 CYS A N 1
ATOM 702 C CA . CYS A 1 88 ? 0.730 12.687 -8.905 1.00 86.44 88 CYS A CA 1
ATOM 703 C C . CYS A 1 88 ? -0.122 12.030 -10.004 1.00 86.44 88 CYS A C 1
ATOM 705 O O . CYS A 1 88 ? -1.038 12.644 -10.546 1.00 86.44 88 CYS A O 1
ATOM 707 N N . VAL A 1 89 ? 0.108 10.738 -10.244 1.00 82.44 89 VAL A N 1
ATOM 708 C CA . VAL A 1 89 ? -0.618 9.952 -11.260 1.00 82.44 89 VAL A CA 1
ATOM 709 C C . VAL A 1 89 ? -2.075 9.640 -10.905 1.00 82.44 89 VAL A C 1
ATOM 711 O O . VAL A 1 89 ? -2.855 9.284 -11.787 1.00 82.44 89 VAL A O 1
ATOM 714 N N . LEU A 1 90 ? -2.458 9.746 -9.626 1.00 75.69 90 LEU A N 1
ATOM 715 C CA . LEU A 1 90 ? -3.822 9.445 -9.162 1.00 75.69 90 LEU A CA 1
ATOM 716 C C . LEU A 1 90 ? -4.843 10.498 -9.595 1.00 75.69 90 LEU A C 1
ATOM 718 O O . LEU A 1 90 ? -6.039 10.264 -9.498 1.00 75.69 90 LEU A O 1
ATOM 722 N N . GLN A 1 91 ? -4.401 11.655 -10.085 1.00 71.69 91 GLN A N 1
ATOM 723 C CA . GLN A 1 91 ? -5.314 12.701 -10.560 1.00 71.69 91 GLN A CA 1
ATOM 724 C C . GLN A 1 91 ? -6.167 12.234 -11.724 1.00 71.69 91 GLN A C 1
ATOM 726 O O . GLN A 1 91 ? -7.356 12.522 -11.756 1.00 71.69 91 GLN A O 1
ATOM 731 N N . PHE A 1 92 ? -5.559 11.465 -12.625 1.00 63.81 92 PHE A N 1
ATOM 732 C CA . PHE A 1 92 ? -6.247 10.865 -13.756 1.00 63.81 92 PHE A CA 1
ATOM 733 C C . PHE A 1 92 ? -7.327 9.864 -13.306 1.00 63.81 92 PHE A C 1
ATOM 735 O O . PHE A 1 92 ? -8.341 9.747 -13.973 1.00 63.81 92 PHE A O 1
ATOM 742 N N . ALA A 1 93 ? -7.156 9.213 -12.146 1.00 61.41 93 ALA A N 1
ATOM 743 C CA . ALA A 1 93 ? -8.161 8.321 -11.554 1.00 61.41 93 ALA A CA 1
ATOM 744 C C . ALA A 1 93 ? -9.283 9.073 -10.805 1.00 61.41 93 ALA A C 1
ATOM 746 O O . ALA A 1 93 ? -10.304 8.490 -10.472 1.00 61.41 93 ALA A O 1
ATOM 747 N N . CYS A 1 94 ? -9.112 10.369 -10.518 1.00 59.03 94 CYS A N 1
ATOM 748 C CA . CYS A 1 94 ? -10.095 11.183 -9.791 1.00 59.03 94 CYS A CA 1
ATOM 749 C C . CYS A 1 94 ? -11.073 11.940 -10.718 1.00 59.03 94 CYS A C 1
ATOM 751 O O . CYS A 1 94 ? -11.741 12.863 -10.247 1.00 59.03 94 CYS A O 1
ATOM 753 N N . GLY A 1 95 ? -11.107 11.618 -12.019 1.00 55.81 95 GLY A N 1
ATOM 754 C CA . GLY A 1 95 ? -12.149 12.048 -12.961 1.00 55.81 95 GLY A CA 1
ATOM 755 C C . GLY A 1 95 ? -12.414 13.557 -13.042 1.00 55.81 95 GLY A C 1
ATOM 756 O O . GLY A 1 95 ? -13.531 14.001 -12.794 1.00 55.81 95 GLY A O 1
ATOM 757 N N . GLY A 1 96 ? -11.422 14.383 -13.398 1.00 53.66 96 GLY A N 1
ATOM 758 C CA . GLY A 1 96 ? -11.725 15.778 -13.741 1.00 53.66 96 GLY A CA 1
ATOM 759 C C . GLY A 1 96 ? -10.557 16.613 -14.261 1.00 53.66 96 GLY A C 1
ATOM 760 O O . GLY A 1 96 ? -9.403 16.365 -13.913 1.00 53.66 96 GLY A O 1
ATOM 761 N N . ASN A 1 97 ? -10.893 17.661 -15.027 1.00 53.69 97 ASN A N 1
ATOM 762 C CA . ASN A 1 97 ? -10.010 18.736 -15.514 1.00 53.69 97 ASN A CA 1
ATOM 763 C C . ASN A 1 97 ? -9.481 19.611 -14.360 1.00 53.69 97 ASN A C 1
ATOM 765 O O . ASN A 1 97 ? -9.754 20.807 -14.271 1.00 53.69 97 ASN A O 1
ATOM 769 N N . LYS A 1 98 ? -8.767 19.012 -13.406 1.00 62.25 98 LYS A N 1
ATOM 770 C CA . LYS A 1 98 ? -8.202 19.712 -12.246 1.00 62.25 98 LYS A CA 1
ATOM 771 C C . LYS A 1 98 ? -6.710 19.938 -12.455 1.00 62.25 98 LYS A C 1
ATOM 773 O O . LYS A 1 98 ? -6.015 19.088 -13.003 1.00 62.25 98 LYS A O 1
ATOM 778 N N . LYS A 1 99 ? -6.219 21.086 -11.972 1.00 69.75 99 LYS A N 1
ATOM 779 C CA . LYS A 1 99 ? -4.791 21.434 -12.013 1.00 69.75 99 LYS A CA 1
ATOM 780 C C . LYS A 1 99 ? -3.939 20.299 -11.438 1.00 69.75 99 LYS A C 1
ATOM 782 O O . LYS A 1 99 ? -4.314 19.737 -10.397 1.00 69.75 99 LYS A O 1
ATOM 787 N N . PRO A 1 100 ? -2.786 20.000 -12.057 1.00 74.31 100 PRO A N 1
ATOM 788 C CA . PRO A 1 100 ? -2.001 18.873 -11.630 1.00 74.31 100 PRO A CA 1
ATOM 789 C C . PRO A 1 100 ? -1.427 19.092 -10.228 1.00 74.31 100 PRO A C 1
ATOM 791 O O . PRO A 1 100 ? -0.743 20.075 -9.953 1.00 74.31 100 PRO A O 1
ATOM 794 N N . ARG A 1 101 ? -1.717 18.173 -9.303 1.00 83.38 101 ARG A N 1
ATOM 795 C CA . ARG A 1 101 ? -1.151 18.174 -7.945 1.00 83.38 101 ARG A CA 1
ATOM 796 C C . ARG A 1 101 ? 0.262 17.598 -7.929 1.00 83.38 101 ARG A C 1
ATOM 798 O O . ARG A 1 101 ? 0.569 16.606 -8.596 1.00 83.38 101 ARG A O 1
ATOM 805 N N . LYS A 1 102 ? 1.110 18.165 -7.076 1.00 87.81 102 LYS A N 1
ATOM 806 C CA . LYS A 1 102 ? 2.444 17.616 -6.822 1.00 87.81 102 LYS A CA 1
ATOM 807 C C . LYS A 1 102 ? 2.341 16.246 -6.148 1.00 87.81 102 LYS A C 1
ATOM 809 O O . LYS A 1 102 ? 1.491 16.030 -5.277 1.00 87.81 102 LYS A O 1
ATOM 814 N N . ALA A 1 103 ? 3.184 15.316 -6.576 1.00 86.12 103 ALA A N 1
ATOM 815 C CA . ALA A 1 103 ? 3.439 14.080 -5.860 1.00 86.12 103 ALA A CA 1
ATOM 816 C C . ALA A 1 103 ? 4.119 14.399 -4.523 1.00 86.12 103 ALA A C 1
ATOM 818 O O . ALA A 1 103 ? 4.895 15.350 -4.416 1.00 86.12 103 ALA A O 1
ATOM 819 N N . ARG A 1 104 ? 3.818 13.605 -3.496 1.00 86.38 104 ARG A N 1
ATOM 820 C CA . ARG A 1 104 ? 4.477 13.733 -2.196 1.00 86.38 104 ARG A CA 1
ATOM 821 C C . ARG A 1 104 ? 5.897 13.183 -2.321 1.00 86.38 104 ARG A C 1
ATOM 823 O O . ARG A 1 104 ? 6.104 12.163 -2.984 1.00 86.38 104 ARG A O 1
ATOM 830 N N . GLN A 1 105 ? 6.878 13.855 -1.723 1.00 84.38 105 GLN A N 1
ATOM 831 C CA . GLN A 1 105 ? 8.294 13.508 -1.898 1.00 84.38 105 GLN A CA 1
ATOM 832 C C . GLN A 1 105 ? 8.636 12.106 -1.388 1.00 84.38 105 GLN A C 1
ATOM 834 O O . GLN A 1 105 ? 9.457 11.448 -2.008 1.00 84.38 105 GLN A O 1
ATOM 839 N N . ASP A 1 106 ? 7.928 11.618 -0.375 1.00 84.50 106 ASP A N 1
ATOM 840 C CA . ASP A 1 106 ? 8.113 10.339 0.327 1.00 84.50 106 ASP A CA 1
ATOM 841 C C . ASP A 1 106 ? 7.157 9.217 -0.136 1.00 84.50 106 ASP A C 1
ATOM 843 O O . ASP A 1 106 ? 7.150 8.138 0.447 1.00 84.50 106 ASP A O 1
ATOM 847 N N . CYS A 1 107 ? 6.368 9.429 -1.199 1.00 82.94 107 CYS A N 1
ATOM 848 C CA . CYS A 1 107 ? 5.415 8.429 -1.697 1.00 82.94 107 CYS A CA 1
ATOM 849 C C . CYS A 1 107 ? 5.597 8.110 -3.187 1.00 82.94 107 CYS A C 1
ATOM 851 O O . CYS A 1 107 ? 5.636 9.018 -4.023 1.00 82.94 107 CYS A O 1
ATOM 853 N N . SER A 1 108 ? 5.606 6.828 -3.545 1.00 88.75 108 SER A N 1
ATOM 854 C CA . SER A 1 108 ? 5.560 6.350 -4.932 1.00 88.75 108 SER A CA 1
ATOM 855 C C . SER A 1 108 ? 4.554 5.212 -5.107 1.00 88.75 108 SER A C 1
ATOM 857 O O . SER A 1 108 ? 3.993 4.709 -4.129 1.00 88.75 108 SER A O 1
ATOM 859 N N . VAL A 1 109 ? 4.276 4.885 -6.369 1.00 88.00 109 VAL A N 1
ATOM 860 C CA . VAL A 1 109 ? 3.461 3.736 -6.772 1.00 88.00 109 VAL A CA 1
ATOM 861 C C . VAL A 1 109 ? 4.297 2.460 -6.680 1.00 88.00 109 VAL A C 1
ATOM 863 O O . VAL A 1 109 ? 5.336 2.398 -7.332 1.00 88.00 109 VAL A O 1
ATOM 866 N N . ASN A 1 110 ? 3.845 1.459 -5.925 1.00 87.81 110 ASN A N 1
ATOM 867 C CA . ASN A 1 110 ? 4.483 0.135 -5.832 1.00 87.81 110 ASN A CA 1
ATOM 868 C C . ASN A 1 110 ? 3.900 -0.875 -6.852 1.00 87.81 110 ASN A C 1
ATOM 870 O O . ASN A 1 110 ? 2.917 -0.573 -7.537 1.00 87.81 110 ASN A O 1
ATOM 874 N N . SER A 1 111 ? 4.472 -2.075 -6.968 1.00 86.31 111 SER A N 1
ATOM 875 C CA . SER A 1 111 ? 4.021 -3.111 -7.914 1.00 86.31 111 SER A CA 1
ATOM 876 C C . SER A 1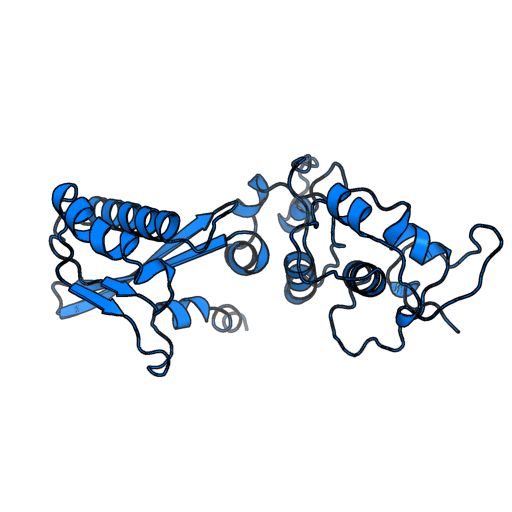 111 ? 2.606 -3.605 -7.633 1.00 86.31 111 SER A C 1
ATOM 878 O O . SER A 1 111 ? 1.844 -3.811 -8.573 1.00 86.31 111 SER A O 1
ATOM 880 N N . LYS A 1 112 ? 2.196 -3.730 -6.363 1.00 82.56 112 LYS A N 1
ATOM 881 C CA . LYS A 1 112 ? 0.812 -4.121 -6.012 1.00 82.56 112 LYS A CA 1
ATOM 882 C C . LYS A 1 112 ? -0.207 -3.076 -6.472 1.00 82.56 112 LYS A C 1
ATOM 884 O O . LYS A 1 112 ? -1.267 -3.419 -6.987 1.00 82.56 112 LYS A O 1
ATOM 889 N N . GLN A 1 113 ? 0.134 -1.802 -6.305 1.00 81.62 113 GLN A N 1
ATOM 890 C CA . GLN A 1 113 ? -0.670 -0.661 -6.734 1.00 81.62 113 GLN A CA 1
ATOM 891 C C . GLN A 1 113 ? -0.785 -0.585 -8.249 1.00 81.62 113 GLN A C 1
ATOM 893 O O . GLN A 1 113 ? -1.876 -0.378 -8.775 1.00 81.62 113 GLN A O 1
ATOM 898 N N . SER A 1 114 ? 0.339 -0.777 -8.933 1.00 86.38 114 SER A N 1
ATOM 899 C CA . SER A 1 114 ? 0.404 -0.823 -10.388 1.00 86.38 114 SER A CA 1
ATOM 900 C C . SER A 1 114 ? -0.437 -1.974 -10.955 1.00 86.38 114 SER A C 1
ATOM 902 O O . SER 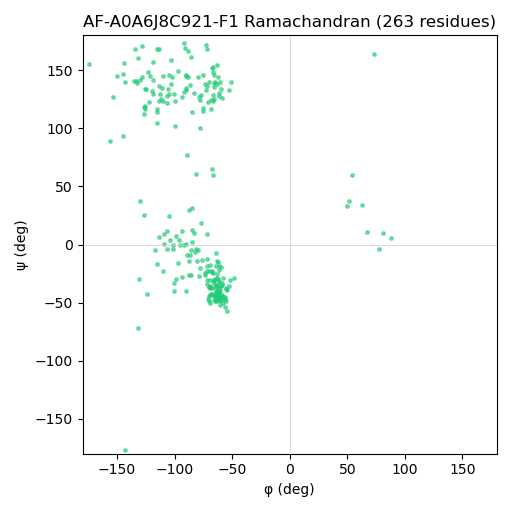A 1 114 ? -1.277 -1.742 -11.820 1.00 86.38 114 SER A O 1
ATOM 904 N N . LEU A 1 115 ? -0.310 -3.178 -10.382 1.00 85.38 115 LEU A N 1
ATOM 905 C CA . LEU A 1 115 ? -1.097 -4.359 -10.750 1.00 85.38 115 LEU A CA 1
ATOM 906 C C . LEU A 1 115 ? -2.603 -4.140 -10.576 1.00 85.38 115 LEU A C 1
ATOM 908 O O . LEU A 1 115 ? -3.385 -4.515 -11.444 1.00 85.38 115 LEU A O 1
ATOM 912 N N . TYR A 1 116 ? -3.019 -3.547 -9.457 1.00 80.31 116 TYR A N 1
ATOM 913 C CA . TYR A 1 116 ? -4.432 -3.262 -9.214 1.00 80.31 116 TYR A CA 1
ATOM 914 C C . TYR A 1 116 ? -4.998 -2.305 -10.270 1.00 80.31 116 TYR A C 1
ATOM 916 O O . TYR A 1 116 ? -6.028 -2.590 -10.871 1.00 80.31 116 TYR A O 1
ATOM 924 N N . MET A 1 117 ? -4.297 -1.195 -10.530 1.00 80.38 117 MET A N 1
ATOM 925 C CA . MET A 1 117 ? -4.700 -0.201 -11.535 1.00 80.38 117 MET A CA 1
ATOM 926 C C . MET A 1 117 ? -4.779 -0.802 -12.936 1.00 80.38 117 MET A C 1
ATOM 928 O O . MET A 1 117 ? -5.680 -0.481 -13.704 1.00 80.38 117 MET A O 1
ATOM 932 N N . TRP A 1 118 ? -3.854 -1.705 -13.254 1.00 83.94 118 TRP A N 1
ATOM 933 C CA . TRP A 1 118 ? -3.888 -2.440 -14.506 1.00 83.94 118 TRP A CA 1
ATOM 934 C C . TRP A 1 118 ? -5.124 -3.340 -14.612 1.00 83.94 118 TRP A C 1
ATOM 936 O O . TRP A 1 118 ? -5.787 -3.335 -15.641 1.00 83.94 118 TRP A O 1
ATOM 946 N N . LYS A 1 119 ? -5.466 -4.082 -13.552 1.00 82.69 119 LYS A N 1
ATOM 947 C CA . LYS A 1 119 ? -6.598 -5.021 -13.564 1.00 82.69 119 LYS A CA 1
ATOM 948 C C . LYS A 1 119 ? -7.959 -4.331 -13.600 1.00 82.69 119 LYS A C 1
ATOM 950 O O . LYS A 1 119 ? -8.799 -4.708 -14.409 1.00 82.69 119 LYS A O 1
ATOM 955 N N . GLU A 1 120 ? -8.166 -3.347 -12.733 1.00 75.19 120 GLU A N 1
ATOM 956 C CA . GLU A 1 120 ? -9.492 -2.760 -12.502 1.00 75.19 120 GLU A CA 1
ATOM 957 C C . GLU A 1 120 ? -9.771 -1.571 -13.422 1.00 75.19 120 GLU A C 1
ATOM 959 O O . GLU A 1 120 ? -10.865 -1.440 -13.953 1.00 75.19 120 GLU A O 1
ATOM 964 N N . GLU A 1 121 ? -8.767 -0.724 -13.659 1.00 73.75 121 GLU A N 1
ATOM 965 C CA . GLU A 1 121 ? -8.928 0.514 -14.433 1.00 73.75 121 GLU A CA 1
ATOM 966 C C . GLU A 1 121 ? -8.405 0.372 -15.872 1.00 73.75 121 GLU A C 1
ATOM 968 O O . GLU A 1 121 ? -8.413 1.344 -16.626 1.00 73.75 121 GLU A O 1
ATOM 973 N N . GLN A 1 122 ? -7.882 -0.810 -16.240 1.00 78.88 122 GLN A N 1
ATOM 974 C CA . GLN A 1 122 ? -7.239 -1.083 -17.537 1.00 78.88 122 GLN A CA 1
ATOM 975 C C . GLN A 1 122 ? -6.172 -0.037 -17.902 1.00 78.88 122 GLN A C 1
ATOM 977 O O . GLN A 1 122 ? -5.961 0.309 -19.066 1.00 78.88 122 GLN A O 1
ATOM 982 N N . ARG A 1 123 ? -5.485 0.498 -16.882 1.00 81.62 123 ARG A N 1
ATOM 983 C CA . ARG A 1 123 ? -4.541 1.606 -17.036 1.00 81.62 123 ARG A CA 1
ATOM 984 C C . ARG A 1 123 ? -3.188 1.270 -16.440 1.00 81.62 123 ARG A C 1
ATOM 986 O O . ARG A 1 123 ? -3.046 1.100 -15.229 1.00 81.62 123 ARG A O 1
ATOM 993 N N . LEU A 1 124 ? -2.158 1.262 -17.286 1.00 87.25 124 LEU A N 1
ATOM 994 C CA . LEU A 1 124 ? -0.791 1.026 -16.837 1.00 87.25 124 LEU A CA 1
ATOM 995 C C . LEU A 1 124 ? -0.235 2.269 -16.140 1.00 87.25 124 LEU A C 1
ATOM 997 O O . LEU A 1 124 ? -0.068 3.331 -16.740 1.00 87.25 124 LEU A O 1
ATOM 1001 N N . ILE A 1 125 ? 0.092 2.119 -14.860 1.00 88.12 125 ILE A N 1
ATOM 1002 C CA . ILE A 1 125 ? 0.834 3.113 -14.087 1.00 88.12 125 ILE A CA 1
ATOM 1003 C C . ILE A 1 125 ? 2.169 2.488 -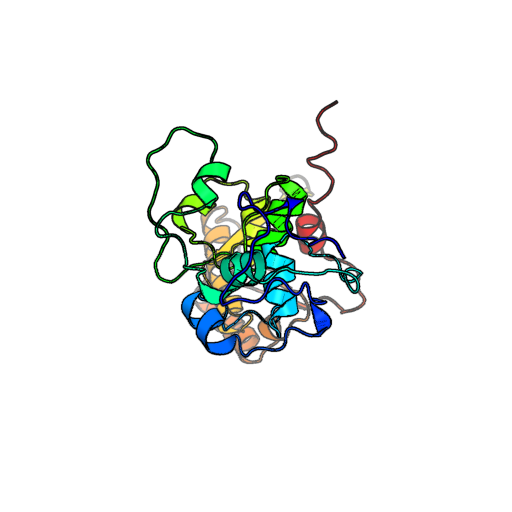13.699 1.00 88.12 125 ILE A C 1
ATOM 1005 O O . ILE A 1 125 ? 2.192 1.674 -12.776 1.00 88.12 125 ILE A O 1
ATOM 1009 N N . PRO A 1 126 ? 3.286 2.854 -14.345 1.00 90.31 126 PRO A N 1
ATOM 1010 C CA . PRO A 1 126 ? 4.555 2.197 -14.079 1.00 90.31 126 PRO A CA 1
ATOM 1011 C C . PRO A 1 126 ? 5.023 2.381 -12.632 1.00 90.31 126 PRO A C 1
ATOM 1013 O O . PRO A 1 126 ? 4.854 3.442 -12.015 1.00 90.31 126 PRO A O 1
ATOM 1016 N N . VAL A 1 127 ? 5.657 1.340 -12.103 1.00 90.81 127 VAL A N 1
ATOM 1017 C CA . VAL A 1 127 ? 6.157 1.300 -10.728 1.00 90.81 127 VAL A CA 1
ATOM 1018 C C . VAL A 1 127 ? 7.249 2.354 -10.492 1.00 90.81 127 VAL A C 1
ATOM 1020 O O . VAL A 1 127 ? 8.133 2.582 -11.326 1.00 90.81 127 VAL A O 1
ATOM 1023 N N . GLY A 1 128 ? 7.189 3.028 -9.343 1.00 89.50 128 GLY A N 1
ATOM 1024 C CA . GLY A 1 128 ? 8.044 4.167 -8.993 1.00 89.50 128 GLY A CA 1
ATOM 1025 C C . GLY A 1 128 ? 7.502 5.526 -9.451 1.00 89.50 128 GLY A C 1
ATOM 1026 O O . GLY A 1 128 ? 8.179 6.544 -9.295 1.00 89.50 128 GLY A O 1
ATOM 1027 N N . SER A 1 129 ? 6.289 5.576 -10.006 1.00 90.44 129 SER A N 1
ATOM 1028 C CA . SER A 1 129 ? 5.622 6.839 -10.342 1.00 90.44 129 SER A CA 1
ATOM 1029 C C . SER A 1 129 ? 5.254 7.653 -9.095 1.00 90.44 129 SER A C 1
ATOM 1031 O O . SER A 1 129 ? 5.023 7.106 -8.017 1.00 90.44 129 SER A O 1
ATOM 1033 N N . GLY A 1 130 ? 5.180 8.979 -9.227 1.00 89.25 130 GLY A N 1
ATOM 1034 C CA . GLY A 1 130 ? 4.820 9.867 -8.122 1.00 89.25 130 GLY A CA 1
ATOM 1035 C C . GLY A 1 130 ? 3.339 9.768 -7.743 1.00 89.25 130 GLY A C 1
ATOM 1036 O O . GLY A 1 130 ? 2.465 9.780 -8.609 1.00 89.25 130 GLY A O 1
ATOM 1037 N N . ARG A 1 131 ? 3.030 9.727 -6.442 1.00 87.06 131 ARG A N 1
ATOM 1038 C CA . ARG A 1 131 ? 1.643 9.758 -5.941 1.00 87.06 131 ARG A CA 1
ATOM 1039 C C . ARG A 1 131 ? 1.457 10.778 -4.824 1.00 87.06 131 ARG A C 1
ATOM 1041 O O . ARG A 1 131 ? 2.414 11.193 -4.178 1.00 87.06 131 ARG A O 1
ATOM 1048 N N . ASN A 1 132 ? 0.212 11.175 -4.588 1.00 85.12 132 ASN A N 1
ATOM 1049 C CA . ASN A 1 132 ? -0.176 12.074 -3.508 1.00 85.12 132 ASN A CA 1
ATOM 1050 C C . ASN A 1 132 ? -1.297 11.413 -2.685 1.00 85.12 132 ASN A C 1
ATOM 1052 O O . ASN A 1 132 ? -2.402 11.273 -3.214 1.00 85.12 132 ASN A O 1
ATOM 1056 N N . PRO A 1 133 ? -1.032 11.029 -1.421 1.00 75.38 133 PRO A N 1
ATOM 1057 C CA . PRO A 1 133 ? -2.012 10.373 -0.555 1.00 75.38 133 PRO A CA 1
ATOM 1058 C C . PRO A 1 133 ? -3.299 11.173 -0.328 1.00 75.38 133 PRO A C 1
ATOM 1060 O O . PRO A 1 133 ? -4.359 10.578 -0.202 1.00 75.38 133 PRO A O 1
ATOM 1063 N N . SER A 1 134 ? -3.258 12.511 -0.372 1.00 75.44 134 SER A N 1
ATOM 1064 C CA . SER A 1 134 ? -4.466 13.345 -0.202 1.00 75.44 134 SER A CA 1
ATOM 1065 C C . SER A 1 134 ? -5.538 13.112 -1.273 1.00 75.44 134 SER A C 1
ATOM 1067 O O . SER A 1 134 ? -6.692 13.491 -1.094 1.00 75.44 134 SER A O 1
ATOM 1069 N N . LEU A 1 135 ? -5.165 12.512 -2.406 1.00 73.88 135 LEU A N 1
ATOM 1070 C CA . LEU A 1 135 ? -6.102 12.137 -3.459 1.00 73.88 135 LEU A CA 1
ATOM 1071 C C . LEU A 1 135 ? -6.684 10.732 -3.266 1.00 73.88 135 LEU A C 1
ATOM 1073 O O . LEU A 1 135 ? -7.637 10.396 -3.957 1.00 73.88 135 LEU A O 1
ATOM 1077 N N . LEU A 1 136 ? -6.182 9.939 -2.312 1.00 67.62 136 LEU A N 1
ATOM 1078 C CA . LEU A 1 136 ? -6.728 8.612 -2.013 1.00 67.62 136 LEU A CA 1
ATOM 1079 C C . LEU A 1 136 ? -8.161 8.686 -1.484 1.00 67.62 136 LEU A C 1
ATOM 1081 O O . LEU A 1 136 ? -8.983 7.861 -1.840 1.00 67.62 136 LEU A O 1
ATOM 1085 N N . GLN A 1 137 ? -8.506 9.723 -0.721 1.00 62.56 137 GLN A N 1
ATOM 1086 C CA . GLN A 1 137 ? -9.886 9.934 -0.261 1.00 62.56 137 GLN A CA 1
ATOM 1087 C C . GLN A 1 137 ? -10.889 10.149 -1.408 1.00 62.56 137 GLN A C 1
ATOM 1089 O O . GLN A 1 137 ? -12.093 10.127 -1.183 1.00 62.56 137 GLN A O 1
ATOM 1094 N N . ARG A 1 138 ? -10.404 10.428 -2.623 1.00 65.00 138 ARG A N 1
ATOM 1095 C CA . ARG A 1 138 ? -11.225 10.786 -3.789 1.00 65.00 138 ARG A CA 1
ATOM 1096 C C . ARG A 1 138 ? -11.329 9.677 -4.819 1.00 65.00 138 ARG A C 1
ATOM 1098 O O . ARG A 1 138 ? -12.004 9.858 -5.825 1.00 65.00 138 ARG A O 1
ATOM 1105 N N . VAL A 1 139 ? -10.625 8.579 -4.598 1.00 62.53 139 VAL A N 1
ATOM 1106 C CA . VAL A 1 139 ? -10.742 7.384 -5.421 1.00 62.53 139 VAL A CA 1
ATOM 1107 C C . VAL A 1 139 ? -11.571 6.345 -4.663 1.00 62.53 139 VAL A C 1
ATOM 1109 O O . VAL A 1 139 ? -11.690 6.449 -3.438 1.00 62.53 139 VAL A O 1
ATOM 1112 N N . PRO A 1 140 ? -12.166 5.356 -5.349 1.00 65.00 140 PRO A N 1
ATOM 1113 C CA . PRO A 1 140 ? -13.032 4.379 -4.701 1.00 65.00 140 PRO A CA 1
ATOM 1114 C C . PRO A 1 140 ? -12.355 3.704 -3.501 1.00 65.00 140 PRO A C 1
ATOM 1116 O O . PRO A 1 140 ? -11.215 3.243 -3.598 1.00 65.00 140 PRO A O 1
ATOM 1119 N N . VAL A 1 141 ? -13.068 3.611 -2.371 1.00 60.12 141 VAL A N 1
ATOM 1120 C CA . VAL A 1 141 ? -12.566 3.026 -1.107 1.00 60.12 141 VAL A CA 1
ATOM 1121 C C . VAL A 1 141 ? -11.995 1.623 -1.325 1.00 60.12 141 VAL A C 1
ATOM 1123 O O . VAL A 1 141 ? -10.975 1.262 -0.742 1.00 60.12 141 VAL A O 1
ATOM 1126 N N . GLN A 1 142 ? -12.606 0.857 -2.229 1.00 60.62 142 GLN A N 1
ATOM 1127 C CA . GLN A 1 142 ? -12.145 -0.471 -2.612 1.00 60.62 142 GLN A CA 1
ATOM 1128 C C . GLN A 1 142 ? -10.715 -0.457 -3.165 1.00 60.62 142 GLN A C 1
ATOM 1130 O O . GLN A 1 142 ? -9.889 -1.260 -2.736 1.00 60.62 142 GLN A O 1
ATOM 1135 N N . MET A 1 143 ? -10.388 0.504 -4.031 1.00 60.59 143 MET A N 1
ATOM 1136 C CA . MET A 1 143 ? -9.035 0.668 -4.551 1.00 60.59 143 MET A CA 1
ATOM 1137 C C . MET A 1 143 ? -8.061 1.033 -3.435 1.00 60.59 143 MET A C 1
ATOM 1139 O O . MET A 1 143 ? -7.011 0.404 -3.306 1.00 60.59 143 MET A O 1
ATOM 1143 N N . VAL A 1 144 ? -8.427 2.007 -2.596 1.00 61.78 144 VAL A N 1
ATOM 1144 C CA . VAL A 1 144 ? -7.614 2.491 -1.471 1.00 61.78 144 VAL A CA 1
ATOM 1145 C C . VAL A 1 144 ? -7.216 1.337 -0.553 1.00 61.78 144 VAL A C 1
ATOM 1147 O O . VAL A 1 144 ? -6.023 1.065 -0.400 1.00 61.78 144 VAL A O 1
ATOM 1150 N N . CYS A 1 145 ? -8.198 0.610 -0.021 1.00 57.59 145 CYS A N 1
ATOM 1151 C CA . CYS A 1 145 ? -7.971 -0.503 0.895 1.00 57.59 145 CYS A CA 1
ATOM 1152 C C . CYS A 1 145 ? -7.196 -1.655 0.235 1.00 57.59 145 CYS A C 1
ATOM 1154 O O . CYS A 1 145 ? -6.366 -2.291 0.875 1.00 57.59 145 CYS A O 1
ATOM 1156 N N . GLN A 1 146 ? -7.408 -1.948 -1.048 1.00 61.16 146 GLN A N 1
ATOM 1157 C CA . GLN A 1 146 ? -6.767 -3.117 -1.661 1.00 61.16 146 GLN A CA 1
ATOM 1158 C C . GLN A 1 146 ? -5.300 -2.898 -2.049 1.00 61.16 146 GLN A C 1
ATOM 1160 O O . GLN A 1 146 ? -4.536 -3.864 -2.072 1.00 61.16 146 GLN A O 1
ATOM 1165 N N . ALA A 1 147 ? -4.895 -1.659 -2.331 1.00 59.56 147 ALA A N 1
ATOM 1166 C CA . ALA A 1 147 ? -3.593 -1.394 -2.938 1.00 59.56 147 ALA A CA 1
ATOM 1167 C C . ALA A 1 147 ? -2.764 -0.297 -2.248 1.00 59.56 147 ALA A C 1
ATOM 1169 O O . ALA A 1 147 ? -1.532 -0.344 -2.291 1.00 59.56 147 ALA A O 1
ATOM 1170 N N . TRP A 1 148 ? -3.383 0.705 -1.619 1.00 62.22 148 TRP A N 1
ATOM 1171 C CA . TRP A 1 148 ? -2.694 1.981 -1.370 1.00 62.22 148 TRP A CA 1
ATOM 1172 C C . TRP A 1 148 ? -2.341 2.276 0.078 1.00 62.22 148 TRP A C 1
ATOM 1174 O O . TRP A 1 148 ? -1.423 3.065 0.316 1.00 62.22 148 TRP A O 1
ATOM 1184 N N . VAL A 1 149 ? -3.044 1.660 1.019 1.00 65.69 149 VAL A N 1
ATOM 1185 C CA . VAL A 1 149 ? -2.943 1.956 2.448 1.00 65.69 149 VAL A CA 1
ATOM 1186 C C . VAL A 1 149 ? -3.107 0.685 3.257 1.00 65.69 149 VAL A C 1
ATOM 1188 O O . VAL A 1 149 ? -3.865 -0.214 2.886 1.00 65.69 149 VAL A O 1
ATOM 1191 N N . SER A 1 150 ? -2.402 0.624 4.381 1.00 73.06 150 SER A N 1
ATOM 1192 C CA . SER A 1 150 ? -2.716 -0.368 5.399 1.00 73.06 150 SER A CA 1
ATOM 1193 C C . SER A 1 150 ? -4.105 -0.053 5.941 1.00 73.06 150 SER A C 1
ATOM 1195 O O . SER A 1 150 ? -4.456 1.109 6.140 1.00 73.06 150 SER A O 1
ATOM 1197 N N . TRP A 1 151 ? -4.912 -1.075 6.178 1.00 78.88 151 TRP A N 1
ATOM 1198 C CA . TRP A 1 151 ? -6.248 -0.894 6.726 1.00 78.88 151 TRP A CA 1
ATOM 1199 C C . TRP A 1 151 ? -6.589 -2.031 7.674 1.00 78.88 151 TRP A C 1
ATOM 1201 O O . TRP A 1 151 ? -6.031 -3.127 7.595 1.00 78.88 151 TRP A O 1
ATOM 1211 N N . HIS A 1 152 ? -7.515 -1.750 8.575 1.00 82.88 152 HIS A N 1
ATOM 1212 C CA . HIS A 1 152 ? -8.078 -2.719 9.495 1.00 82.88 152 HIS A CA 1
ATOM 1213 C C . HIS A 1 152 ? -9.600 -2.658 9.408 1.00 82.88 152 HIS A C 1
ATOM 1215 O O . HIS A 1 152 ? -10.175 -1.590 9.206 1.00 82.88 152 HIS A O 1
ATOM 1221 N N . VAL A 1 153 ? -10.247 -3.815 9.541 1.00 83.12 153 VAL A N 1
ATOM 1222 C CA . VAL A 1 153 ? -11.705 -3.917 9.539 1.00 83.12 153 VAL A CA 1
ATOM 1223 C C . VAL A 1 153 ? -12.158 -4.558 10.839 1.00 83.12 153 VAL A C 1
ATOM 1225 O O . VAL A 1 153 ? -11.757 -5.677 11.160 1.00 83.12 153 VAL A O 1
ATOM 1228 N N . GLY A 1 154 ? -13.011 -3.841 11.560 1.00 87.00 154 GLY A N 1
ATOM 1229 C CA . GLY A 1 154 ? -13.748 -4.343 12.708 1.00 87.00 154 GLY A CA 1
ATOM 1230 C C . GLY A 1 154 ? -15.225 -4.438 12.351 1.00 87.00 154 GLY A C 1
ATOM 1231 O O . GLY A 1 154 ? -15.792 -3.515 11.768 1.00 87.00 154 GLY A O 1
ATOM 1232 N N . VAL A 1 155 ? -15.862 -5.552 12.695 1.00 87.12 155 VAL A N 1
ATOM 1233 C CA . VAL A 1 155 ? -17.318 -5.681 12.612 1.00 87.12 155 VAL A CA 1
ATOM 1234 C C . VAL A 1 155 ? -17.845 -5.804 14.022 1.00 87.12 155 VAL A C 1
ATOM 1236 O O . VAL A 1 155 ? -17.369 -6.631 14.798 1.00 87.12 155 VAL A O 1
ATOM 1239 N N . VAL A 1 156 ? -18.833 -4.983 14.342 1.00 87.19 156 VAL A N 1
ATOM 1240 C CA . VAL A 1 156 ? -19.505 -5.024 15.629 1.00 87.19 156 VAL A CA 1
ATOM 1241 C C . VAL A 1 156 ? -20.937 -5.470 15.396 1.00 87.19 156 VAL A C 1
ATOM 1243 O O . VAL A 1 156 ? -21.674 -4.868 14.613 1.00 87.19 156 VAL A O 1
ATOM 1246 N N . SER A 1 157 ? -21.306 -6.546 16.078 1.00 88.06 157 SER A N 1
ATOM 1247 C CA . SER A 1 157 ? -22.636 -7.137 16.038 1.00 88.06 157 SER A CA 1
ATOM 1248 C C . SER A 1 157 ? -23.351 -6.819 17.340 1.00 88.06 157 SER A C 1
ATOM 1250 O O . SER A 1 157 ? -22.866 -7.160 18.419 1.00 88.06 157 SER A O 1
ATOM 1252 N N . MET A 1 158 ? -24.502 -6.165 17.246 1.00 86.38 158 MET A N 1
ATOM 1253 C CA . MET A 1 158 ? -25.341 -5.822 18.389 1.00 86.38 158 MET A CA 1
ATOM 1254 C C . MET A 1 158 ? -26.696 -6.479 18.248 1.00 86.38 158 MET A C 1
ATOM 1256 O O . MET A 1 158 ? -27.254 -6.525 17.155 1.00 86.38 158 MET A O 1
ATOM 1260 N N . LYS A 1 159 ? -27.236 -6.942 19.370 1.00 84.94 159 LYS A N 1
ATOM 1261 C CA . LYS A 1 159 ? -28.624 -7.370 19.444 1.00 84.94 159 LYS A CA 1
ATOM 1262 C C . LYS A 1 159 ? -29.513 -6.143 19.656 1.00 84.94 159 LYS A C 1
ATOM 1264 O O . LYS A 1 159 ? -29.199 -5.321 20.517 1.00 84.94 159 LYS A O 1
ATOM 1269 N N . THR A 1 160 ? -30.565 -6.005 18.863 1.00 80.56 160 THR A N 1
ATOM 1270 C CA . THR A 1 160 ? -31.544 -4.920 18.972 1.00 80.56 160 THR A CA 1
ATOM 1271 C C . THR A 1 160 ? -32.659 -5.298 19.948 1.00 80.56 160 THR A C 1
ATOM 1273 O O . THR A 1 160 ? -32.822 -6.467 20.312 1.00 80.56 160 THR A O 1
ATOM 1276 N N . ASP A 1 161 ? -33.458 -4.308 20.353 1.00 81.81 161 ASP A N 1
ATOM 1277 C CA . ASP A 1 161 ? -34.619 -4.515 21.232 1.00 81.81 161 ASP A CA 1
ATOM 1278 C C . ASP A 1 161 ? -35.678 -5.437 20.591 1.00 81.81 161 ASP A C 1
ATOM 1280 O O . ASP A 1 161 ? -36.448 -6.089 21.290 1.00 81.81 161 ASP A O 1
ATOM 1284 N N . GLN A 1 162 ? -35.669 -5.556 19.259 1.00 81.94 162 GLN A N 1
ATOM 1285 C CA . GLN A 1 162 ? -36.551 -6.429 18.476 1.00 81.94 162 GLN A CA 1
ATOM 1286 C C . GLN A 1 162 ? -36.034 -7.873 18.355 1.00 81.94 162 GLN A C 1
ATOM 1288 O O . GLN A 1 162 ? -36.552 -8.644 17.557 1.00 81.94 162 GLN A O 1
ATOM 1293 N N . ASN A 1 163 ? -35.026 -8.259 19.147 1.00 81.06 163 ASN A N 1
ATOM 1294 C CA . ASN A 1 163 ? -34.405 -9.589 19.131 1.00 81.06 163 ASN A CA 1
ATOM 1295 C C . ASN A 1 163 ? -33.624 -9.923 17.839 1.00 81.06 163 ASN A C 1
ATOM 1297 O O . ASN A 1 163 ? -33.164 -11.054 17.688 1.00 81.06 163 ASN A O 1
ATOM 1301 N N . ASP A 1 164 ? -33.399 -8.933 16.974 1.00 84.00 164 ASP A N 1
ATOM 1302 C CA . ASP A 1 164 ? -32.591 -9.038 15.758 1.00 84.00 164 ASP A CA 1
ATOM 1303 C C . ASP A 1 164 ? -31.121 -8.672 15.997 1.00 84.00 164 ASP A C 1
ATOM 1305 O O . ASP A 1 164 ? -30.749 -8.125 17.037 1.00 84.00 164 ASP A O 1
ATOM 1309 N N . TYR A 1 165 ? -30.265 -8.956 15.011 1.00 83.38 165 TYR A N 1
ATOM 1310 C CA . TYR A 1 165 ? -28.856 -8.560 15.025 1.00 83.38 165 TYR A CA 1
ATOM 1311 C C . TYR A 1 165 ? -28.570 -7.474 13.993 1.00 83.38 165 TYR A C 1
ATOM 1313 O O . TYR A 1 165 ? -28.736 -7.675 12.790 1.00 83.38 165 TYR A O 1
ATOM 1321 N N . GLN A 1 166 ? -28.036 -6.350 14.459 1.00 83.94 166 GLN A N 1
ATOM 1322 C CA . GLN A 1 166 ? -27.526 -5.288 13.609 1.00 83.94 166 GLN A CA 1
ATOM 1323 C C . GLN A 1 166 ? -25.999 -5.311 13.599 1.00 83.94 166 GLN A C 1
ATOM 1325 O O . GLN A 1 166 ? -25.347 -5.322 14.644 1.00 83.94 166 GLN A O 1
ATOM 1330 N N . ASN A 1 167 ? -25.428 -5.292 12.396 1.00 84.31 167 ASN A N 1
ATOM 1331 C CA . ASN A 1 167 ? -23.989 -5.218 12.195 1.00 84.31 167 ASN A CA 1
ATOM 1332 C C . ASN A 1 167 ? -23.603 -3.823 11.721 1.00 84.31 167 ASN A C 1
ATOM 1334 O O . ASN A 1 167 ? -24.178 -3.318 10.758 1.00 84.31 167 ASN A O 1
ATOM 1338 N N . PHE A 1 168 ? -22.563 -3.256 12.316 1.00 82.44 168 PHE A N 1
ATOM 1339 C CA . PHE A 1 168 ? -21.876 -2.095 11.766 1.00 82.44 168 PHE A CA 1
ATOM 1340 C C . PHE A 1 168 ? -20.406 -2.426 11.537 1.00 82.44 168 PHE A C 1
ATOM 1342 O O . PHE A 1 168 ? -19.802 -3.230 12.247 1.00 82.44 168 PHE A O 1
ATOM 1349 N N . THR A 1 169 ? -19.849 -1.864 10.469 1.00 83.12 169 THR A N 1
ATOM 1350 C CA . THR A 1 169 ? -18.467 -2.108 10.045 1.00 83.12 169 THR A CA 1
ATOM 1351 C C . THR A 1 169 ? -17.673 -0.829 10.238 1.00 83.12 169 THR A C 1
ATOM 1353 O O . THR A 1 169 ? -18.057 0.212 9.714 1.00 83.12 169 THR A O 1
ATOM 1356 N N . ILE A 1 170 ? -16.570 -0.919 10.971 1.00 81.81 170 ILE A N 1
ATOM 1357 C CA . ILE A 1 170 ? -15.610 0.164 11.150 1.00 81.81 170 ILE A CA 1
ATOM 1358 C C . ILE A 1 170 ? -14.375 -0.186 10.324 1.00 81.81 170 ILE A C 1
ATOM 1360 O O . ILE A 1 170 ? -13.837 -1.291 10.430 1.00 81.81 170 ILE A O 1
ATOM 1364 N N . VAL A 1 171 ? -13.950 0.753 9.481 1.00 82.12 171 VAL A N 1
ATOM 1365 C CA . VAL A 1 171 ? -12.755 0.619 8.646 1.00 82.12 171 VAL A CA 1
ATOM 1366 C C . VAL A 1 171 ? -11.744 1.664 9.092 1.00 82.12 171 VAL A C 1
ATOM 1368 O O . VAL A 1 171 ? -11.969 2.860 8.918 1.00 82.12 171 VAL A O 1
ATOM 1371 N N . HIS A 1 172 ? -10.618 1.218 9.639 1.00 81.56 172 HIS A N 1
ATOM 1372 C CA . HIS A 1 172 ? -9.486 2.090 9.929 1.00 81.56 172 HIS A CA 1
ATOM 1373 C C . HIS A 1 172 ? -8.537 2.097 8.741 1.00 81.56 172 HIS A C 1
ATOM 1375 O O . HIS A 1 172 ? -8.158 1.038 8.243 1.00 81.56 172 HIS A O 1
ATOM 1381 N N . VAL A 1 173 ? -8.141 3.286 8.298 1.00 77.50 173 VAL A N 1
ATOM 1382 C CA . VAL A 1 173 ? -7.247 3.484 7.155 1.00 77.50 173 VAL A CA 1
ATOM 1383 C C . VAL A 1 173 ? -5.980 4.192 7.623 1.00 77.50 173 VAL A C 1
ATOM 1385 O O . VAL A 1 173 ? -6.061 5.229 8.278 1.00 77.50 173 VAL A O 1
ATOM 1388 N N . PHE A 1 174 ? -4.814 3.649 7.272 1.00 70.88 174 PHE A N 1
ATOM 1389 C CA . PHE A 1 174 ? -3.507 4.129 7.719 1.00 70.88 174 PHE A CA 1
ATOM 1390 C C . PHE A 1 174 ? -2.587 4.434 6.536 1.00 70.88 174 PHE A C 1
ATOM 1392 O O . PHE A 1 174 ? -2.407 3.603 5.645 1.00 70.88 174 PHE A O 1
ATOM 1399 N N . ASP A 1 175 ? -1.914 5.586 6.574 1.00 60.59 175 ASP A N 1
ATOM 1400 C CA . ASP A 1 175 ? -0.868 5.922 5.597 1.00 60.59 175 ASP A CA 1
ATOM 1401 C C . ASP A 1 175 ? 0.301 4.923 5.648 1.00 60.59 175 ASP A C 1
ATOM 1403 O O . ASP A 1 175 ? 0.842 4.528 4.613 1.00 60.59 175 ASP A O 1
ATOM 1407 N N . ASN A 1 176 ? 0.680 4.509 6.859 1.00 65.12 176 ASN A N 1
ATOM 1408 C CA . ASN A 1 176 ? 1.654 3.460 7.127 1.00 65.12 176 ASN A CA 1
ATOM 1409 C C . ASN A 1 176 ? 1.341 2.848 8.501 1.00 65.12 176 ASN A C 1
ATOM 1411 O O . ASN A 1 176 ? 1.222 3.584 9.478 1.00 65.12 176 ASN A O 1
ATOM 1415 N N . ALA A 1 177 ? 1.194 1.527 8.577 1.00 71.75 177 ALA A N 1
ATOM 1416 C CA . ALA A 1 177 ? 0.936 0.821 9.830 1.00 71.75 177 ALA A CA 1
ATOM 1417 C C . ALA A 1 177 ? 1.663 -0.522 9.849 1.00 71.75 177 ALA A C 1
ATOM 1419 O O . ALA A 1 177 ? 1.700 -1.232 8.839 1.00 71.75 177 ALA A O 1
ATOM 1420 N N . THR A 1 178 ? 2.219 -0.856 11.007 1.00 76.56 178 THR A N 1
ATOM 1421 C CA . THR A 1 178 ? 2.864 -2.132 11.308 1.00 76.56 178 THR A CA 1
ATOM 1422 C C . THR A 1 178 ? 1.839 -3.115 11.873 1.00 76.56 178 THR A C 1
ATOM 1424 O O . THR A 1 178 ? 0.902 -2.738 12.573 1.00 76.56 178 THR A O 1
ATOM 1427 N N . GLN A 1 179 ? 1.996 -4.404 11.563 1.00 78.38 179 GLN A N 1
ATOM 1428 C CA . GLN A 1 179 ? 1.173 -5.468 12.150 1.00 78.38 179 GLN A CA 1
ATOM 1429 C C . GLN A 1 179 ? 1.705 -5.849 13.539 1.00 78.38 179 GLN A C 1
ATOM 1431 O O . GLN A 1 179 ? 2.126 -6.981 13.764 1.00 78.38 179 GLN A O 1
ATOM 1436 N N . ASP A 1 180 ? 1.730 -4.890 14.461 1.00 87.75 180 ASP A N 1
ATOM 1437 C CA . ASP A 1 180 ? 2.219 -5.082 15.826 1.00 87.75 180 ASP A CA 1
ATOM 1438 C C . ASP A 1 180 ? 1.117 -4.910 16.882 1.00 87.75 180 ASP A C 1
ATOM 1440 O O . ASP A 1 180 ? -0.008 -4.483 16.605 1.00 87.75 180 ASP A O 1
ATOM 1444 N N . ALA A 1 181 ? 1.452 -5.304 18.111 1.00 86.94 181 ALA A N 1
ATOM 1445 C CA . ALA A 1 181 ? 0.553 -5.254 19.259 1.00 86.94 181 ALA A CA 1
ATOM 1446 C C . ALA A 1 181 ? 0.172 -3.819 19.667 1.00 86.94 181 ALA A C 1
ATOM 1448 O O . ALA A 1 181 ? -0.919 -3.575 20.184 1.00 86.94 181 ALA A O 1
ATOM 1449 N N . LEU A 1 182 ? 1.059 -2.849 19.439 1.00 88.88 182 LEU A N 1
ATOM 1450 C CA . LEU A 1 182 ? 0.816 -1.449 19.784 1.00 88.88 182 LEU A CA 1
ATOM 1451 C C . LEU A 1 182 ? -0.245 -0.836 18.862 1.00 88.88 182 LEU A C 1
ATOM 1453 O O . LEU A 1 182 ? -1.180 -0.166 19.307 1.00 88.88 182 LEU A O 1
ATOM 1457 N N . THR A 1 183 ? -0.123 -1.106 17.567 1.00 88.12 183 THR A N 1
A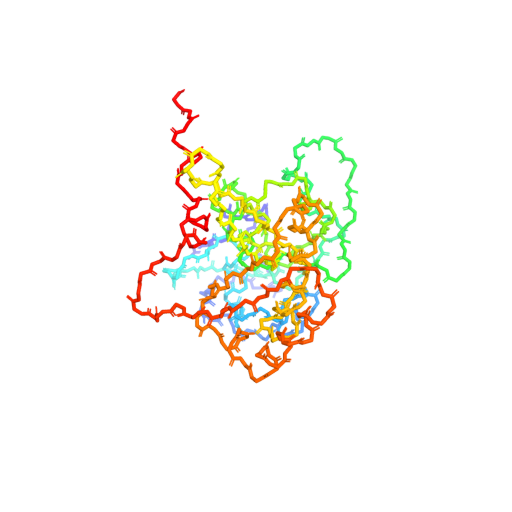TOM 1458 C CA . THR A 1 183 ? -1.070 -0.659 16.550 1.00 88.12 183 THR A CA 1
ATOM 1459 C C . THR A 1 183 ? -2.422 -1.330 16.766 1.00 88.12 183 THR A C 1
ATOM 1461 O O . THR A 1 183 ? -3.439 -0.640 16.822 1.00 88.12 183 THR A O 1
ATOM 1464 N N . SER A 1 184 ? -2.461 -2.652 16.976 1.00 89.06 184 SER A N 1
ATOM 1465 C CA . SER A 1 184 ? -3.720 -3.382 17.191 1.00 89.06 184 SER A CA 1
ATOM 1466 C C . SER A 1 184 ? -4.474 -2.920 18.447 1.00 89.06 184 SER A C 1
ATOM 1468 O O . SER A 1 184 ? -5.692 -2.739 18.403 1.00 89.06 184 SER A O 1
ATOM 1470 N N . THR A 1 185 ? -3.770 -2.657 19.552 1.00 90.12 185 THR A N 1
ATOM 1471 C CA . THR A 1 185 ? -4.381 -2.137 20.789 1.00 90.12 185 THR A CA 1
ATOM 1472 C C . THR A 1 185 ? -4.880 -0.701 20.642 1.00 90.12 185 THR A C 1
ATOM 1474 O O . THR A 1 185 ? -5.951 -0.375 21.156 1.00 90.12 185 THR A O 1
ATOM 1477 N N . SER A 1 186 ? -4.170 0.142 19.889 1.00 90.69 186 SER A N 1
ATOM 1478 C CA . SER A 1 186 ? -4.613 1.509 19.578 1.00 90.69 186 SER A CA 1
ATOM 1479 C C . SER A 1 186 ? -5.895 1.510 18.741 1.00 90.69 186 SER A C 1
ATOM 1481 O O . SER A 1 186 ? -6.834 2.246 19.044 1.00 90.69 186 SER A O 1
ATOM 1483 N N . ILE A 1 187 ? -5.971 0.624 17.743 1.00 91.06 187 ILE A N 1
ATOM 1484 C CA . ILE A 1 187 ? -7.172 0.410 16.923 1.00 91.06 187 ILE A CA 1
ATOM 1485 C C . ILE A 1 187 ? -8.348 -0.048 17.783 1.00 91.06 187 ILE A C 1
ATOM 1487 O O . ILE A 1 187 ? -9.456 0.475 17.653 1.00 91.06 187 ILE A O 1
ATOM 1491 N N . LEU A 1 188 ? -8.115 -1.003 18.686 1.00 91.44 188 LEU A N 1
ATOM 1492 C CA . LEU A 1 188 ? -9.138 -1.484 19.609 1.00 91.44 188 LEU A CA 1
ATOM 1493 C C . LEU A 1 188 ? -9.662 -0.354 20.508 1.00 91.44 188 LEU A C 1
ATOM 1495 O O . LEU A 1 188 ? -10.873 -0.199 20.667 1.00 91.44 188 LEU A O 1
ATOM 1499 N N . GLN A 1 189 ? -8.765 0.453 21.074 1.00 91.62 189 GLN A N 1
ATOM 1500 C CA . GLN A 1 189 ? -9.136 1.574 21.935 1.00 91.62 189 GLN A CA 1
ATOM 1501 C C . GLN A 1 189 ? -9.966 2.624 21.184 1.00 91.62 189 GLN A C 1
ATOM 1503 O O . GLN A 1 189 ? -10.972 3.098 21.717 1.00 91.62 189 GLN A O 1
ATOM 1508 N N . ASP A 1 190 ? -9.572 2.970 19.957 1.00 92.00 190 ASP A N 1
ATOM 1509 C CA . ASP A 1 190 ? -10.323 3.889 19.101 1.00 92.00 190 ASP A CA 1
ATOM 1510 C C . ASP A 1 190 ? -11.703 3.324 18.732 1.00 92.00 190 ASP A C 1
ATOM 1512 O O . ASP A 1 190 ? -12.718 4.003 18.888 1.00 92.00 190 ASP A O 1
ATOM 1516 N N . THR A 1 191 ? -11.762 2.038 18.374 1.00 90.88 191 THR A N 1
ATOM 1517 C CA . THR A 1 191 ? -13.013 1.318 18.093 1.00 90.88 191 THR A CA 1
ATOM 1518 C C . THR A 1 191 ? -13.981 1.412 19.271 1.00 90.88 191 THR A C 1
ATOM 1520 O O . THR A 1 191 ? -15.138 1.782 19.098 1.00 90.88 191 THR A O 1
ATOM 1523 N N . ILE A 1 192 ? -13.511 1.142 20.491 1.00 91.06 192 ILE A N 1
ATOM 1524 C CA . ILE A 1 192 ? -14.332 1.226 21.709 1.00 91.06 192 ILE A CA 1
ATOM 1525 C C . ILE A 1 192 ? -14.820 2.656 21.952 1.00 91.06 192 ILE A C 1
ATOM 1527 O O . ILE A 1 192 ? -15.980 2.857 22.317 1.00 91.06 192 ILE A O 1
ATOM 1531 N N . ASN A 1 193 ? -13.962 3.652 21.729 1.00 90.38 193 ASN A N 1
ATOM 1532 C CA . ASN A 1 193 ? -14.339 5.056 21.866 1.00 90.38 193 ASN A CA 1
ATOM 1533 C C . ASN A 1 193 ? -15.417 5.448 20.852 1.00 90.38 193 ASN A C 1
ATOM 1535 O O . ASN A 1 193 ? -16.348 6.169 21.211 1.00 90.38 193 ASN A O 1
ATOM 1539 N N . HIS A 1 194 ? -15.313 4.962 19.614 1.00 88.94 194 HIS A N 1
ATOM 1540 C CA . HIS A 1 194 ? -16.310 5.189 18.576 1.00 88.94 194 HIS A CA 1
ATOM 1541 C C . HIS A 1 194 ? -17.648 4.530 18.941 1.00 88.94 194 HIS A C 1
ATOM 1543 O O . HIS A 1 194 ? -18.667 5.211 18.982 1.00 88.94 194 HIS A O 1
ATOM 1549 N N . ILE A 1 195 ? -17.638 3.255 19.350 1.00 88.25 195 ILE A N 1
ATOM 1550 C CA . ILE A 1 195 ? -18.842 2.536 19.810 1.00 88.25 195 ILE A CA 1
ATOM 1551 C C . ILE A 1 195 ? -19.527 3.278 20.967 1.00 88.25 195 ILE A C 1
ATOM 1553 O O . ILE A 1 195 ? -20.743 3.449 20.964 1.00 88.25 195 ILE A O 1
ATOM 1557 N N . ASN A 1 196 ? -18.753 3.744 21.950 1.00 87.88 196 ASN A N 1
ATOM 1558 C CA . ASN A 1 196 ? -19.291 4.463 23.104 1.00 87.88 196 ASN A CA 1
ATOM 1559 C C . ASN A 1 196 ? -19.896 5.828 22.727 1.00 87.88 196 ASN A C 1
ATOM 1561 O O . ASN A 1 196 ? -20.840 6.279 23.376 1.00 87.88 196 ASN A O 1
ATOM 1565 N N . LYS A 1 197 ? -19.356 6.492 21.695 1.00 87.62 197 LYS A N 1
ATOM 1566 C CA . LYS A 1 197 ? -19.912 7.744 21.160 1.00 87.62 197 LYS A CA 1
ATOM 1567 C C . LYS A 1 197 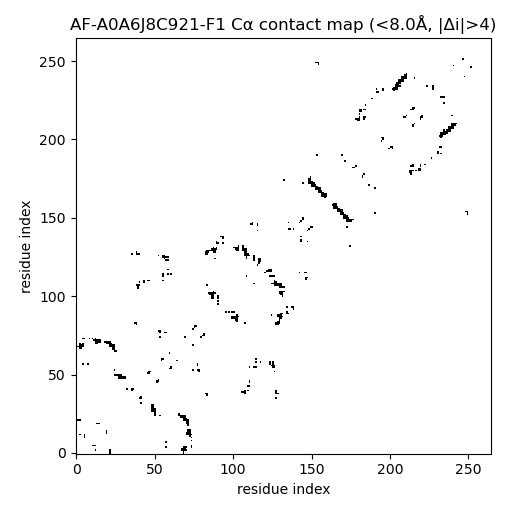? -21.228 7.499 20.424 1.00 87.62 197 LYS A C 1
ATOM 1569 O O . LYS A 1 197 ? -22.191 8.205 20.706 1.00 87.62 197 LYS A O 1
ATOM 1574 N N . GLU A 1 198 ? -21.268 6.492 19.555 1.00 84.75 198 GLU A N 1
ATOM 1575 C CA . GLU A 1 198 ? -22.446 6.149 18.747 1.00 84.75 198 GLU A CA 1
ATOM 1576 C C . GLU A 1 198 ? -23.589 5.576 19.597 1.00 84.75 198 GLU A C 1
ATOM 1578 O O . GLU A 1 198 ? -24.759 5.871 19.363 1.00 84.75 198 GLU A O 1
ATOM 1583 N N . ASN A 1 199 ? -23.277 4.777 20.624 1.00 83.25 199 ASN A N 1
ATOM 1584 C CA . ASN A 1 199 ? -24.292 4.164 21.473 1.00 83.25 199 ASN A CA 1
ATOM 1585 C C . ASN A 1 199 ? -23.850 4.042 22.941 1.00 83.25 199 ASN A C 1
ATOM 1587 O O . ASN A 1 199 ? -23.300 3.032 23.389 1.00 83.25 199 ASN A O 1
ATOM 1591 N N . LYS A 1 200 ? -24.212 5.055 23.736 1.00 82.12 200 LYS A N 1
ATOM 1592 C CA . LYS A 1 200 ? -23.916 5.139 25.181 1.00 82.12 200 LYS A CA 1
ATOM 1593 C C . LYS A 1 200 ? -24.571 4.042 26.038 1.00 82.12 200 LYS A C 1
ATOM 1595 O O . LYS A 1 200 ? -24.203 3.888 27.213 1.00 82.12 200 LYS A O 1
ATOM 1600 N N . LYS A 1 201 ? -25.554 3.306 25.495 1.00 83.94 201 LYS A N 1
ATOM 1601 C CA . LYS A 1 201 ? -26.239 2.209 26.204 1.00 83.94 201 LYS A CA 1
ATOM 1602 C C . LYS A 1 201 ? -25.357 0.965 26.317 1.00 83.94 201 LYS A C 1
ATOM 1604 O O . LYS A 1 201 ? -25.536 0.179 27.243 1.00 83.94 201 LYS A O 1
ATOM 1609 N N . ILE A 1 202 ? -24.384 0.794 25.423 1.00 85.06 202 ILE A N 1
ATOM 1610 C CA . ILE A 1 202 ? -23.489 -0.365 25.442 1.00 85.06 202 ILE A CA 1
ATOM 1611 C C . ILE A 1 202 ? -22.545 -0.239 26.637 1.00 85.06 202 ILE A C 1
ATOM 1613 O O . ILE A 1 202 ? -21.820 0.742 26.771 1.00 85.06 202 ILE A O 1
ATOM 1617 N N . LYS A 1 203 ? -22.550 -1.243 27.519 1.00 88.75 203 LYS A N 1
ATOM 1618 C CA . LYS A 1 203 ? -21.663 -1.307 28.698 1.00 88.75 203 LYS A CA 1
ATOM 1619 C C . LYS A 1 203 ? -20.680 -2.462 28.654 1.00 88.75 203 LYS A C 1
ATOM 1621 O O . LYS A 1 203 ? -19.723 -2.494 29.423 1.00 88.75 203 LYS A O 1
ATOM 1626 N N . THR A 1 204 ? -20.927 -3.446 27.802 1.00 90.75 204 THR A N 1
ATOM 1627 C CA . THR A 1 204 ? -20.178 -4.699 27.780 1.00 90.75 204 THR A CA 1
ATOM 1628 C C . THR A 1 204 ? -19.836 -5.070 26.352 1.00 90.75 204 THR A C 1
ATOM 1630 O O . THR A 1 204 ? -20.659 -4.897 25.458 1.00 90.75 204 THR A O 1
ATOM 1633 N N . LEU A 1 205 ? -18.626 -5.586 26.158 1.00 91.12 205 LEU A N 1
ATOM 1634 C CA . LEU A 1 205 ? -18.128 -6.011 24.862 1.00 91.12 205 LEU A CA 1
ATOM 1635 C C . LEU A 1 205 ? -17.465 -7.389 24.970 1.00 91.12 205 LEU A C 1
ATOM 1637 O O . LEU A 1 205 ? -16.782 -7.695 25.951 1.00 91.12 205 LEU A O 1
ATOM 1641 N N . TYR A 1 206 ? -17.690 -8.211 23.949 1.00 91.44 206 TYR A N 1
ATOM 1642 C CA . TYR A 1 206 ? -17.052 -9.511 23.760 1.00 91.44 206 TYR A CA 1
ATOM 1643 C C . TYR A 1 206 ? -16.205 -9.408 22.496 1.00 91.44 206 TYR A C 1
ATOM 1645 O O . TYR A 1 206 ? -16.734 -9.115 21.423 1.00 91.44 206 TYR A O 1
ATOM 1653 N N . LEU A 1 207 ? -14.891 -9.553 22.637 1.00 90.12 207 LEU A N 1
ATOM 1654 C CA . LEU A 1 207 ? -13.966 -9.435 21.518 1.00 90.12 207 LEU A CA 1
ATOM 1655 C C . LEU A 1 207 ? -13.760 -10.792 20.876 1.00 90.12 207 LEU A C 1
ATOM 1657 O O . LEU A 1 207 ? -13.501 -11.770 21.569 1.00 90.12 207 LEU A O 1
ATOM 1661 N N . ARG A 1 208 ? -13.808 -10.819 19.547 1.00 88.56 208 ARG A N 1
ATOM 1662 C CA . ARG A 1 208 ? -13.342 -11.947 18.753 1.00 88.56 208 ARG A CA 1
ATOM 1663 C C . ARG A 1 208 ? -12.339 -11.442 17.728 1.00 88.56 208 ARG A C 1
ATOM 1665 O O . ARG A 1 208 ? -12.702 -10.637 16.874 1.00 88.56 208 ARG A O 1
ATOM 1672 N N . SER A 1 209 ? -11.117 -11.947 17.802 1.00 86.00 209 SER A N 1
ATOM 1673 C CA . SER A 1 209 ? -10.030 -11.595 16.885 1.00 86.00 209 SER A CA 1
ATOM 1674 C C . SER A 1 209 ? -9.616 -12.794 16.028 1.00 86.00 209 SER A C 1
ATOM 1676 O O . SER A 1 209 ? -10.040 -13.934 16.264 1.00 86.00 209 SER A O 1
ATOM 1678 N N . ASP A 1 210 ? -8.807 -12.543 14.998 1.00 80.31 210 ASP A N 1
ATOM 1679 C CA . ASP A 1 210 ? -8.044 -13.615 14.357 1.00 80.31 210 ASP A CA 1
ATOM 1680 C C . ASP A 1 210 ? -6.908 -14.088 15.288 1.00 80.31 210 ASP A C 1
ATOM 1682 O O . ASP A 1 210 ? -6.639 -13.474 16.325 1.00 80.31 210 ASP A O 1
ATOM 1686 N N . ASN A 1 211 ? -6.272 -15.210 14.951 1.00 83.75 211 ASN A N 1
ATOM 1687 C CA . ASN A 1 211 ? -5.180 -15.771 15.747 1.00 83.75 211 ASN A CA 1
ATOM 1688 C C . ASN A 1 211 ? -3.802 -15.196 15.362 1.00 83.75 211 ASN A C 1
ATOM 1690 O O . ASN A 1 211 ? -2.797 -15.899 15.427 1.00 83.75 211 ASN A O 1
ATOM 1694 N N . ALA A 1 212 ? -3.732 -13.947 14.889 1.00 81.69 212 ALA A N 1
ATOM 1695 C CA . ALA A 1 212 ? -2.453 -13.312 14.598 1.00 81.69 212 ALA A CA 1
ATOM 1696 C C . ALA A 1 212 ? -1.735 -12.884 15.887 1.00 81.69 212 ALA A C 1
ATOM 1698 O O . ALA A 1 212 ? -2.350 -12.400 16.844 1.00 81.69 212 ALA A O 1
ATOM 1699 N N . GLY A 1 213 ? -0.399 -12.962 15.863 1.00 83.31 213 GLY A N 1
ATOM 1700 C CA . GLY A 1 213 ? 0.470 -12.613 16.995 1.00 83.31 213 GLY A CA 1
ATOM 1701 C C . GLY A 1 213 ? 0.211 -11.232 17.597 1.00 83.31 213 GLY A C 1
ATOM 1702 O O . GLY A 1 213 ? 0.352 -11.041 18.803 1.00 83.31 213 GLY A O 1
ATOM 1703 N N . CYS A 1 214 ? -0.234 -10.267 16.790 1.00 85.81 214 CYS A N 1
ATOM 1704 C CA . CYS A 1 214 ? -0.546 -8.919 17.256 1.00 85.81 214 CYS A CA 1
ATOM 1705 C C . CYS A 1 214 ? -1.789 -8.837 18.165 1.00 85.81 214 CYS A C 1
ATOM 1707 O O . CYS A 1 214 ? -1.927 -7.847 18.887 1.00 85.81 214 CYS A O 1
ATOM 1709 N N . PHE A 1 215 ? -2.681 -9.835 18.186 1.00 84.38 215 PHE A N 1
ATOM 1710 C CA . PHE A 1 215 ? -3.860 -9.842 19.066 1.00 84.38 215 PHE A CA 1
ATOM 1711 C C . PHE A 1 215 ? -3.670 -10.671 20.337 1.00 84.38 215 PHE A C 1
ATOM 1713 O O . PHE A 1 215 ? -4.249 -10.319 21.363 1.00 84.38 215 PHE A O 1
ATOM 1720 N N . HIS A 1 216 ? -2.850 -11.724 20.299 1.00 84.81 216 HIS A N 1
ATOM 1721 C CA . HIS A 1 216 ? -2.627 -12.618 21.444 1.00 84.81 216 HIS A CA 1
ATOM 1722 C C . HIS A 1 216 ? -1.256 -12.429 22.123 1.00 84.81 216 HIS A C 1
ATOM 1724 O O . HIS A 1 216 ? -0.844 -13.251 22.941 1.00 84.81 216 HIS A O 1
ATOM 1730 N N . SER A 1 217 ? -0.528 -11.355 21.796 1.00 87.38 217 SER A N 1
ATOM 1731 C CA . SER A 1 217 ? 0.710 -11.008 22.501 1.00 87.38 217 SER A CA 1
ATOM 1732 C C . SER A 1 217 ? 0.449 -10.682 23.978 1.00 87.38 217 SER A C 1
ATOM 1734 O O . SER A 1 217 ? -0.630 -10.203 24.344 1.00 87.38 217 SER A O 1
ATOM 1736 N N . SER A 1 218 ? 1.465 -10.865 24.829 1.00 86.75 218 SER A N 1
ATOM 1737 C CA . SER A 1 218 ? 1.405 -10.459 26.242 1.00 86.75 218 SER A CA 1
ATOM 1738 C C . SER A 1 218 ? 1.037 -8.979 26.393 1.00 86.75 218 SER A C 1
ATOM 1740 O O . SER A 1 218 ? 0.226 -8.625 27.248 1.00 86.75 218 SER A O 1
ATOM 1742 N N . TYR A 1 219 ? 1.559 -8.119 25.515 1.00 89.94 219 TYR A N 1
ATOM 1743 C CA . TYR A 1 219 ? 1.232 -6.695 25.475 1.00 89.94 219 TYR A CA 1
ATOM 1744 C C . TYR A 1 219 ? -0.260 -6.457 25.198 1.00 89.94 219 TYR A C 1
ATOM 1746 O O . TYR A 1 219 ? -0.926 -5.720 25.926 1.00 89.94 219 TYR A O 1
ATOM 1754 N N . SER A 1 220 ? -0.821 -7.128 24.191 1.00 87.44 220 SER A N 1
ATOM 1755 C CA . SER A 1 220 ? -2.232 -6.979 23.815 1.00 87.44 220 SER A CA 1
ATOM 1756 C C . SER A 1 220 ? -3.164 -7.416 24.944 1.00 87.44 220 SER A C 1
ATOM 1758 O O . SER A 1 220 ? -4.101 -6.694 25.282 1.00 87.44 220 SER A O 1
ATOM 1760 N N . LEU A 1 221 ? -2.867 -8.552 25.582 1.00 88.31 221 LEU A N 1
ATOM 1761 C CA . LEU A 1 221 ? -3.669 -9.095 26.681 1.00 88.31 221 LEU A CA 1
ATOM 1762 C C . LEU A 1 221 ? -3.586 -8.236 27.952 1.00 88.31 221 LEU A C 1
ATOM 1764 O O . LEU A 1 221 ? -4.609 -7.961 28.578 1.00 88.31 221 LEU A O 1
ATOM 1768 N N . THR A 1 222 ? -2.392 -7.756 28.312 1.00 91.06 222 THR A N 1
ATOM 1769 C CA . THR A 1 222 ? -2.189 -6.888 29.492 1.00 91.06 222 THR A CA 1
ATOM 1770 C C . THR A 1 222 ? -2.786 -5.491 29.316 1.00 91.06 222 THR A C 1
ATOM 1772 O O . THR A 1 222 ? -3.150 -4.844 30.301 1.00 91.06 222 THR A O 1
ATOM 1775 N N . THR A 1 223 ? -2.983 -5.047 28.073 1.00 91.06 223 THR A N 1
ATOM 1776 C CA . THR A 1 223 ? -3.637 -3.768 27.770 1.00 91.06 223 THR A CA 1
ATOM 1777 C C . THR A 1 223 ? -5.153 -3.819 28.011 1.00 91.06 223 THR A C 1
ATOM 1779 O O . THR A 1 223 ? -5.747 -2.797 28.355 1.00 91.06 223 THR A O 1
ATOM 1782 N N . ILE A 1 224 ? -5.800 -4.990 27.931 1.00 92.69 224 ILE A N 1
ATOM 1783 C CA . ILE A 1 224 ? -7.257 -5.134 28.127 1.00 92.69 224 ILE A CA 1
ATOM 1784 C C . ILE A 1 224 ? -7.716 -4.626 29.512 1.00 92.69 224 ILE A C 1
ATOM 1786 O O . ILE A 1 224 ? -8.621 -3.786 29.558 1.00 92.69 224 ILE A O 1
ATOM 1790 N N . PRO A 1 225 ? -7.098 -5.022 30.646 1.00 92.31 225 PRO A N 1
ATOM 1791 C CA . PRO A 1 225 ? -7.393 -4.424 31.949 1.00 92.31 225 PRO A CA 1
ATOM 1792 C C . PRO A 1 225 ? -7.226 -2.899 31.991 1.00 92.31 225 PRO A C 1
ATOM 1794 O O . PRO A 1 225 ? -8.013 -2.213 32.644 1.00 92.31 225 PRO A O 1
ATOM 1797 N N . MET A 1 226 ? -6.226 -2.349 31.295 1.00 91.88 226 MET A N 1
ATOM 1798 C CA . MET A 1 226 ? -5.990 -0.900 31.252 1.00 91.88 226 MET A CA 1
ATOM 1799 C C . MET A 1 226 ? -7.091 -0.175 30.470 1.00 91.88 226 MET A C 1
ATOM 1801 O O . MET A 1 226 ? -7.604 0.842 30.944 1.00 91.88 226 MET A O 1
ATOM 1805 N N . ILE A 1 227 ? -7.505 -0.723 29.322 1.00 91.19 227 ILE A N 1
ATOM 1806 C CA . ILE A 1 227 ? -8.647 -0.230 28.535 1.00 91.19 227 ILE A CA 1
ATOM 1807 C C . ILE A 1 227 ? -9.917 -0.283 29.390 1.00 91.19 227 ILE A C 1
ATOM 1809 O O . ILE A 1 227 ? -10.645 0.705 29.477 1.00 91.19 227 ILE A O 1
ATOM 1813 N N . ASN A 1 228 ? -10.145 -1.392 30.098 1.00 93.38 228 ASN A N 1
ATOM 1814 C CA . ASN A 1 228 ? -11.285 -1.546 30.997 1.00 93.38 228 ASN A CA 1
ATOM 1815 C C . ASN A 1 228 ? -11.282 -0.522 32.133 1.00 93.38 228 ASN A C 1
ATOM 1817 O O . ASN A 1 228 ? -12.356 -0.101 32.547 1.00 93.38 228 ASN A O 1
ATOM 1821 N N . LYS A 1 229 ? -10.126 -0.086 32.646 1.00 92.19 229 LYS A N 1
ATOM 1822 C CA . LYS A 1 229 ? -10.073 0.986 33.657 1.00 92.19 229 LYS A CA 1
ATOM 1823 C C . LYS A 1 229 ? -10.451 2.352 33.077 1.00 92.19 229 LYS A C 1
ATOM 1825 O O . LYS A 1 229 ? -11.110 3.126 33.760 1.00 92.19 229 LYS A O 1
ATOM 1830 N N . LYS A 1 230 ? -10.063 2.636 31.830 1.00 89.06 230 LYS A N 1
ATOM 1831 C CA . LYS A 1 230 ? -10.255 3.946 31.180 1.00 89.06 230 LYS A CA 1
ATOM 1832 C C . LYS A 1 230 ? -11.601 4.102 30.463 1.00 89.06 230 LYS A C 1
ATOM 1834 O O . LYS A 1 230 ? -12.073 5.222 30.302 1.00 89.06 230 LYS A O 1
ATOM 1839 N N . SER A 1 231 ? -12.207 3.004 30.018 1.00 87.31 231 SER A N 1
ATOM 1840 C CA . SER A 1 231 ? -13.437 3.013 29.221 1.00 87.31 231 SER A CA 1
ATOM 1841 C C . SER A 1 231 ? -14.698 2.782 30.060 1.00 87.31 231 SER A C 1
ATOM 1843 O O . SER A 1 231 ? -14.698 2.039 31.049 1.00 87.31 231 SER A O 1
ATOM 1845 N N . LEU A 1 232 ? -15.811 3.375 29.615 1.00 87.88 232 LEU A N 1
ATOM 1846 C CA . LEU A 1 232 ? -17.157 3.077 30.119 1.00 87.88 232 LEU A CA 1
ATOM 1847 C C . LEU A 1 232 ? -17.658 1.696 29.666 1.00 87.88 232 LEU A C 1
ATOM 1849 O O . LEU A 1 232 ? -18.521 1.114 30.322 1.00 87.88 232 LEU A O 1
ATOM 1853 N N . ILE A 1 233 ? -17.109 1.167 28.570 1.00 90.94 233 ILE A N 1
ATOM 1854 C CA . ILE A 1 233 ? -17.411 -0.166 28.046 1.00 90.94 233 ILE A CA 1
ATOM 1855 C C . ILE A 1 233 ? -16.387 -1.154 28.604 1.00 90.94 233 ILE A C 1
ATOM 1857 O O . ILE A 1 233 ? -15.182 -0.941 28.468 1.00 90.94 233 ILE A O 1
ATOM 1861 N N . LYS A 1 234 ? -16.860 -2.247 29.212 1.00 92.56 234 LYS A N 1
ATOM 1862 C CA . LYS A 1 234 ? -16.005 -3.310 29.755 1.00 92.56 234 LYS A CA 1
ATOM 1863 C C . LYS A 1 234 ? -15.924 -4.495 28.799 1.00 92.56 234 LYS A C 1
ATOM 1865 O O . LYS A 1 234 ? -16.937 -5.103 28.456 1.00 92.56 234 LYS A O 1
ATOM 1870 N N . ILE A 1 235 ? -14.707 -4.852 28.418 1.00 93.38 235 ILE A N 1
ATOM 1871 C CA . ILE A 1 235 ? -14.393 -6.084 27.702 1.00 93.38 235 ILE A CA 1
ATOM 1872 C C . ILE A 1 235 ? -14.462 -7.230 28.714 1.00 93.38 235 ILE A C 1
ATOM 1874 O O . ILE A 1 235 ? -13.675 -7.253 29.663 1.00 93.38 235 ILE A O 1
ATOM 1878 N N . LYS A 1 236 ? -15.410 -8.157 28.536 1.00 93.25 236 LYS A N 1
ATOM 1879 C CA . LYS A 1 236 ? -15.593 -9.313 29.437 1.00 93.25 236 LYS A CA 1
ATOM 1880 C C . LYS A 1 236 ? -14.869 -10.569 28.978 1.00 93.25 236 LYS A C 1
ATOM 1882 O O . LYS A 1 236 ? -14.530 -11.408 29.804 1.00 93.25 236 LYS A O 1
ATOM 1887 N N . ARG A 1 237 ? -14.669 -10.713 27.672 1.00 91.06 237 ARG A N 1
ATOM 1888 C CA . ARG A 1 237 ? -14.076 -11.903 27.069 1.00 91.06 237 ARG A CA 1
ATOM 1889 C C . ARG A 1 237 ? -13.333 -11.515 25.804 1.00 91.06 237 ARG A C 1
ATOM 1891 O O . ARG A 1 237 ? -13.771 -10.611 25.089 1.00 91.06 237 ARG A O 1
ATOM 1898 N N . VAL A 1 238 ? -12.231 -12.209 25.560 1.00 90.00 238 VAL A N 1
ATOM 1899 C CA . VAL A 1 238 ? -11.460 -12.130 24.324 1.00 90.00 238 VAL A CA 1
ATOM 1900 C C . VAL A 1 238 ? -11.324 -13.550 23.802 1.00 90.00 238 VAL A C 1
ATOM 1902 O O . VAL A 1 238 ? -10.757 -14.402 24.477 1.00 90.00 238 VAL A O 1
ATOM 1905 N N . ASP A 1 239 ? -11.887 -13.791 22.629 1.00 89.00 239 ASP A N 1
ATOM 1906 C CA . ASP A 1 239 ? -11.830 -15.057 21.917 1.00 89.00 239 ASP A CA 1
ATOM 1907 C C . ASP A 1 239 ? -10.952 -14.911 20.672 1.00 89.00 239 ASP A C 1
ATOM 1909 O O . ASP A 1 239 ? -10.954 -13.876 19.997 1.00 89.00 239 ASP A O 1
ATOM 1913 N N . PHE A 1 240 ? -10.234 -15.976 20.335 1.00 86.12 240 PHE A N 1
ATOM 1914 C CA . PHE A 1 240 ? -9.412 -16.053 19.132 1.00 86.12 240 PHE A CA 1
ATOM 1915 C C . PHE A 1 240 ? -10.003 -17.097 18.196 1.00 86.12 240 PHE A C 1
ATOM 1917 O O . PHE A 1 240 ? -10.446 -18.162 18.625 1.00 86.12 240 PHE A O 1
ATOM 1924 N N . SER A 1 241 ? -10.072 -16.766 16.912 1.00 79.69 241 SER A N 1
ATOM 1925 C CA . SER A 1 241 ? -10.606 -17.687 15.910 1.00 79.69 241 SER A CA 1
ATOM 1926 C C . SER A 1 241 ? -9.612 -18.820 15.656 1.00 79.69 241 SER A C 1
ATOM 1928 O O . SER A 1 241 ? -8.432 -18.558 15.451 1.00 79.69 241 SER A O 1
ATOM 1930 N N . ASP A 1 242 ? -10.088 -20.065 15.636 1.00 72.94 242 ASP A N 1
ATOM 1931 C CA . ASP A 1 242 ? -9.273 -21.229 15.273 1.00 72.94 242 ASP A CA 1
ATOM 1932 C C . ASP A 1 242 ? -8.732 -21.074 13.833 1.00 72.94 242 ASP A C 1
ATOM 1934 O O . ASP A 1 242 ? -9.516 -20.719 12.941 1.00 72.94 242 ASP A O 1
ATOM 1938 N N . PRO A 1 243 ? -7.436 -21.342 13.569 1.00 59.75 243 PRO A N 1
ATOM 1939 C CA . PRO A 1 243 ? -6.870 -21.357 12.219 1.00 59.75 243 PRO A CA 1
ATOM 1940 C C . PRO A 1 243 ? -7.673 -22.172 11.187 1.00 59.75 243 PRO A C 1
ATOM 1942 O O . PRO A 1 243 ? -7.648 -21.835 10.003 1.00 59.75 243 PRO A O 1
ATOM 1945 N N . GLN A 1 244 ? -8.399 -23.212 11.612 1.00 59.34 244 GLN A N 1
ATOM 1946 C CA . GLN A 1 244 ? -9.209 -24.081 10.746 1.00 59.34 244 GLN A CA 1
ATOM 1947 C C . GLN A 1 244 ? -10.719 -23.762 10.784 1.00 59.34 244 GLN A C 1
ATOM 1949 O O . GLN A 1 244 ? -11.493 -24.326 10.013 1.00 59.34 244 GLN A O 1
ATOM 1954 N N . GLY A 1 245 ? -11.158 -22.818 11.626 1.00 56.41 245 GLY A N 1
ATOM 1955 C CA . GLY A 1 245 ? -12.568 -22.553 11.964 1.00 56.41 245 GLY A CA 1
ATOM 1956 C C . GLY A 1 245 ? -13.404 -21.782 10.930 1.00 56.41 245 GLY A C 1
ATOM 1957 O O . GLY A 1 245 ? -14.457 -21.237 11.270 1.00 56.41 245 GLY A O 1
ATOM 1958 N N . GLY A 1 246 ? -12.960 -21.716 9.674 1.00 56.47 246 GLY A N 1
ATOM 1959 C CA . GLY A 1 246 ? -13.648 -20.991 8.604 1.00 56.47 246 GLY A CA 1
ATOM 1960 C C . GLY A 1 246 ? -13.540 -19.458 8.694 1.00 56.47 246 GLY A C 1
ATOM 1961 O O . GLY A 1 246 ? -13.169 -18.868 9.706 1.00 56.47 246 GLY A O 1
ATOM 1962 N N . LYS A 1 247 ? -13.860 -18.785 7.580 1.00 63.22 247 LYS A N 1
ATOM 1963 C CA . LYS A 1 247 ? -13.726 -17.325 7.414 1.00 63.22 247 LYS A CA 1
ATOM 1964 C C . LYS A 1 247 ? -14.695 -16.555 8.320 1.00 63.22 247 LYS A C 1
ATOM 1966 O O . LYS A 1 247 ? -15.909 -16.796 8.283 1.00 63.22 247 LYS A O 1
ATOM 1971 N N . CYS A 1 248 ? -14.179 -15.587 9.081 1.00 67.44 248 CYS A N 1
ATOM 1972 C CA . CYS A 1 248 ? -14.985 -14.771 9.992 1.00 67.44 248 CYS A CA 1
ATOM 1973 C C . CYS A 1 248 ? -15.870 -13.754 9.237 1.00 67.44 248 CYS A C 1
ATOM 1975 O O . CYS A 1 248 ? -15.744 -13.567 8.024 1.00 67.44 248 CYS A O 1
ATOM 1977 N N . ILE A 1 249 ? -16.785 -13.070 9.940 1.00 72.06 249 ILE A N 1
ATOM 1978 C CA . ILE A 1 249 ? -17.645 -12.038 9.328 1.00 72.06 249 ILE A CA 1
ATOM 1979 C C . ILE A 1 249 ? -16.820 -10.904 8.702 1.00 72.06 249 ILE A C 1
ATOM 1981 O O . ILE A 1 249 ? -17.164 -10.409 7.627 1.00 72.06 249 ILE A O 1
ATOM 1985 N N . CYS A 1 250 ? -15.685 -10.564 9.320 1.00 71.56 250 CYS A N 1
ATOM 1986 C CA . CYS A 1 250 ? -14.736 -9.603 8.778 1.00 71.56 250 CYS A CA 1
ATOM 1987 C C . CYS A 1 250 ? -14.172 -10.095 7.439 1.00 71.56 250 CYS A C 1
ATOM 1989 O O . CYS A 1 250 ? -14.105 -9.318 6.496 1.00 71.56 250 CYS A O 1
ATOM 1991 N N . ASP A 1 251 ? -13.855 -11.385 7.295 1.00 66.75 251 ASP A N 1
ATOM 1992 C CA . ASP A 1 251 ? -13.345 -11.950 6.038 1.00 66.75 251 ASP A CA 1
ATOM 1993 C C . ASP A 1 251 ? -14.402 -12.000 4.930 1.00 66.75 251 ASP A C 1
ATOM 1995 O O . ASP A 1 251 ? -14.075 -11.824 3.757 1.00 66.75 251 ASP A O 1
ATOM 1999 N N . ARG A 1 252 ? -15.683 -12.166 5.282 1.00 67.00 252 ARG A N 1
ATOM 2000 C CA . ARG A 1 252 ? -16.791 -12.040 4.318 1.00 67.00 252 ARG A CA 1
ATOM 2001 C C . ARG A 1 252 ? -16.971 -10.595 3.855 1.00 67.00 252 ARG A C 1
ATOM 2003 O O . ARG A 1 252 ? -17.228 -10.371 2.678 1.00 67.00 252 ARG A O 1
ATOM 2010 N N . LYS A 1 253 ? -16.762 -9.615 4.743 1.00 64.75 253 LYS A N 1
ATOM 2011 C CA . LYS A 1 253 ? -16.748 -8.183 4.392 1.00 64.75 253 LYS A CA 1
ATOM 2012 C C . LYS A 1 253 ? -15.502 -7.785 3.590 1.00 64.75 253 LYS A C 1
ATOM 2014 O O . LYS A 1 253 ? -15.622 -6.997 2.660 1.00 64.75 253 LYS A O 1
ATOM 2019 N N . LYS A 1 254 ? -14.340 -8.404 3.842 1.00 54.94 254 LYS A N 1
ATOM 2020 C CA . LYS A 1 254 ? -13.163 -8.337 2.944 1.00 54.94 254 LYS A CA 1
ATOM 2021 C C . LYS A 1 254 ? -13.458 -8.959 1.567 1.00 54.94 254 LYS A C 1
ATOM 2023 O O . LYS A 1 254 ? -12.819 -8.609 0.580 1.00 54.94 254 LYS A O 1
ATOM 2028 N N . GLY A 1 255 ? -14.421 -9.883 1.516 1.00 44.28 255 GLY A N 1
ATOM 2029 C CA . GLY A 1 255 ? -14.953 -10.545 0.327 1.00 44.28 255 GLY A CA 1
ATOM 2030 C C . GLY A 1 255 ? -16.031 -9.770 -0.437 1.00 44.28 255 GLY A C 1
ATOM 2031 O O . GLY A 1 255 ? -16.591 -10.337 -1.376 1.00 44.28 255 GLY A O 1
ATOM 2032 N N . ILE A 1 256 ? -16.293 -8.490 -0.120 1.00 42.28 256 ILE A N 1
ATOM 2033 C CA . ILE A 1 256 ? -16.970 -7.541 -1.031 1.00 42.28 256 ILE A CA 1
ATOM 2034 C C . ILE A 1 256 ? -16.019 -7.268 -2.215 1.00 42.28 256 ILE A C 1
ATOM 2036 O O . ILE A 1 256 ? -15.430 -6.210 -2.378 1.00 42.28 256 ILE A O 1
ATOM 2040 N N . LYS A 1 257 ? -15.777 -8.320 -2.989 1.00 41.00 257 LYS A N 1
ATOM 2041 C CA . LYS A 1 257 ? -15.069 -8.371 -4.264 1.00 41.00 257 LYS A CA 1
ATOM 2042 C C . LYS A 1 257 ? -16.010 -8.842 -5.379 1.00 41.00 257 LYS A C 1
ATOM 2044 O O . LYS A 1 257 ? -15.582 -8.903 -6.519 1.00 41.00 257 LYS A O 1
ATOM 2049 N N . ARG A 1 258 ? -17.257 -9.227 -5.061 1.00 33.03 258 ARG A N 1
ATOM 2050 C CA . ARG A 1 258 ? -18.201 -9.830 -6.023 1.00 33.03 258 ARG A CA 1
ATOM 2051 C C . ARG A 1 258 ? -19.540 -9.099 -6.152 1.00 33.03 258 ARG A C 1
ATOM 2053 O O . ARG A 1 258 ? -19.969 -8.847 -7.262 1.00 33.03 258 ARG A O 1
ATOM 2060 N N . TYR A 1 259 ? -20.154 -8.656 -5.057 1.00 31.22 259 TYR A N 1
ATOM 2061 C CA . TYR A 1 259 ? -21.555 -8.203 -5.102 1.00 31.22 259 TYR A CA 1
ATOM 2062 C C . TYR A 1 259 ? -21.817 -6.746 -5.522 1.00 31.22 259 TYR A C 1
ATOM 2064 O O . TYR A 1 259 ? -22.969 -6.336 -5.535 1.00 31.22 259 TYR A O 1
ATOM 2072 N N . VAL A 1 260 ? -20.798 -5.954 -5.869 1.00 31.89 260 VAL A N 1
ATOM 2073 C CA . VAL A 1 260 ? -21.021 -4.593 -6.411 1.00 31.89 260 VAL A CA 1
ATOM 2074 C C . VAL A 1 260 ? -20.974 -4.575 -7.948 1.00 31.89 260 VAL A C 1
ATOM 2076 O O . VAL A 1 260 ? -21.514 -3.661 -8.554 1.00 31.89 260 VAL A O 1
ATOM 2079 N N . ASN A 1 261 ? -20.439 -5.627 -8.585 1.00 30.98 261 ASN A N 1
ATOM 2080 C CA . ASN A 1 261 ? -20.434 -5.776 -10.049 1.00 30.98 261 ASN A CA 1
ATOM 2081 C C . ASN A 1 261 ? -21.597 -6.631 -10.592 1.00 30.98 261 ASN A C 1
ATOM 2083 O O . ASN A 1 261 ? -21.665 -6.858 -11.792 1.00 30.98 261 ASN A O 1
ATOM 2087 N N . GLU A 1 262 ? -22.529 -7.079 -9.745 1.00 30.44 262 GLU A N 1
ATOM 2088 C CA . GLU A 1 262 ? -23.759 -7.785 -10.167 1.00 30.44 262 GLU A CA 1
ATOM 2089 C C . GLU A 1 262 ? -25.005 -6.882 -10.068 1.00 30.44 262 GLU A C 1
ATOM 2091 O O . GLU A 1 262 ? -26.126 -7.351 -9.906 1.00 30.44 262 GLU A O 1
ATOM 2096 N N . GLY A 1 263 ? -24.806 -5.563 -10.138 1.00 31.91 263 GLY A N 1
ATOM 2097 C CA . GLY A 1 263 ? -25.855 -4.556 -9.980 1.00 31.91 263 GLY A CA 1
ATOM 2098 C C . GLY A 1 263 ? -25.881 -3.506 -11.084 1.00 31.91 263 GLY A C 1
ATOM 2099 O O . GLY A 1 263 ? -26.125 -2.348 -10.779 1.00 31.91 263 GLY A O 1
ATOM 2100 N 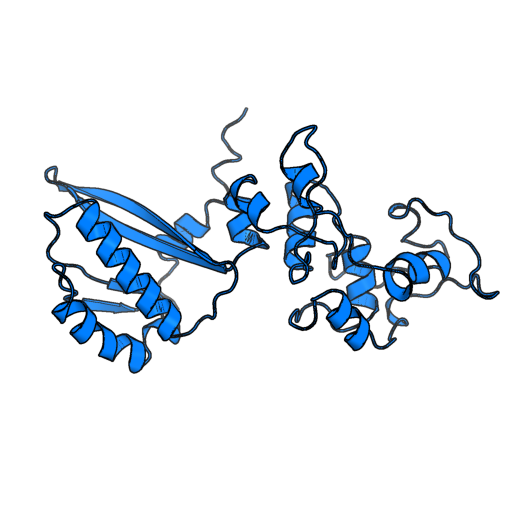N . THR A 1 264 ? -25.614 -3.896 -12.330 1.00 26.89 264 THR A N 1
ATOM 2101 C CA . THR A 1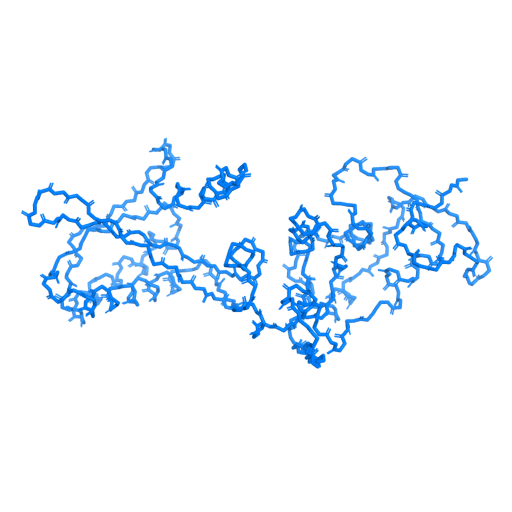 264 ? -25.996 -3.150 -13.543 1.00 26.89 264 THR A CA 1
ATOM 2102 C C . THR A 1 264 ? -26.063 -4.141 -14.702 1.00 26.89 264 THR A C 1
ATOM 2104 O O . THR A 1 264 ? -25.057 -4.399 -15.365 1.00 26.89 264 THR A O 1
ATOM 2107 N N . HIS A 1 265 ? -27.243 -4.736 -14.884 1.00 32.12 265 HIS A N 1
ATOM 2108 C CA . HIS A 1 265 ? -27.767 -4.959 -16.229 1.00 32.12 265 HIS A CA 1
ATOM 2109 C C . HIS A 1 265 ? -28.319 -3.633 -16.751 1.00 32.12 265 HIS A C 1
ATOM 2111 O O . HIS A 1 265 ? -28.841 -2.862 -15.909 1.00 32.12 265 HIS A O 1
#

Secondary structure (DSSP, 8-state):
---GGGGT-SSPP--BTTB---EEGGG-----HHHHHHTT-TT-TT--SHHHHHHHHTT--STT-TT-EE-HHHHIIIIIT----SB-GGGGGG-S-PPPPBPPTT-B--HHHHHHHHHHH-----TT-B--GGGGGGS-HHHIIIIISEEEEEEEEEE-TTS-EEEEEEEEEESS--SSHHHHHHHHHHHHHHHHHH-TT--EEEEEE-S-HHHHSHHHHHHHHHHHHH-SSEEEEEEE--TTS---HHHHHHTTTSTTSSS--

Organism: Mytilus coruscus (NCBI:txid42192)

pLDDT: mean 79.93, std 13.73, range [26.89, 93.38]

Foldseek 3Di:
DDAPLCVQDPDHQDDDPNDFDKDFLVPQFDDCCVVCVQLLNNPPPQCDGLSSQLCLQSVNPDPPPRRHIHTPVSSCVSGVPDHADQFAPCVVQLDDPDDTDGFDSNDWFASQLQNLCCVPVVDGDRGSYGHDVVCLVRHDPLSCPRGQWPKDKDKDWDQDPVRDIDIDIDMGTHNDDDLALVRVLVVVLVVLVVCCVVDVVAAEDEAEEEPDCSCPPPSNVVCLVVSCVVHSHHYPYYHYADPVNDDDPRVVVVVPPPPVVVPDD